Protein AF-A0A815ZEK0-F1 (afdb_monomer_lite)

Structure (mmCIF, N/CA/C/O backbone):
data_AF-A0A815ZEK0-F1
#
_entry.id   AF-A0A815ZEK0-F1
#
loop_
_atom_site.group_PDB
_atom_site.id
_atom_site.type_symbol
_atom_site.label_atom_id
_atom_site.label_alt_id
_atom_site.label_comp_id
_atom_site.label_asym_id
_atom_site.label_entity_id
_atom_site.label_seq_id
_atom_site.pdbx_PDB_ins_code
_atom_site.Cartn_x
_atom_site.Cartn_y
_atom_site.Cartn_z
_atom_site.occupancy
_atom_site.B_iso_or_equiv
_atom_site.auth_seq_id
_atom_site.auth_comp_id
_atom_site.auth_asym_id
_atom_site.auth_atom_id
_atom_site.pdbx_PDB_model_num
ATOM 1 N N . MET A 1 1 ? 38.653 12.829 -27.326 1.00 57.66 1 MET A N 1
ATOM 2 C CA . MET A 1 1 ? 37.195 13.071 -27.185 1.00 57.66 1 MET A CA 1
ATOM 3 C C . MET A 1 1 ? 36.984 14.050 -26.036 1.00 57.66 1 MET A C 1
ATOM 5 O O . MET A 1 1 ? 37.631 13.866 -25.015 1.00 57.66 1 MET A O 1
ATOM 9 N N . SER A 1 2 ? 36.154 15.089 -26.171 1.00 63.31 2 SER A N 1
ATOM 10 C CA . SER A 1 2 ? 35.821 15.955 -25.028 1.00 63.31 2 SER A CA 1
ATOM 11 C C . SER A 1 2 ? 34.809 15.261 -24.109 1.00 63.31 2 SER A C 1
ATOM 13 O O . SER A 1 2 ? 33.926 14.543 -24.580 1.00 63.31 2 SER A O 1
ATOM 15 N N . ILE A 1 3 ? 34.918 15.494 -22.796 1.00 62.94 3 ILE A N 1
ATOM 16 C CA . ILE A 1 3 ? 34.027 14.931 -21.761 1.00 62.94 3 ILE A CA 1
ATOM 17 C C . ILE A 1 3 ? 32.544 15.236 -22.051 1.00 62.94 3 ILE A C 1
ATOM 19 O O . ILE A 1 3 ? 31.673 14.420 -21.761 1.00 62.94 3 ILE A O 1
ATOM 23 N N . SER A 1 4 ? 32.266 16.365 -22.711 1.00 60.84 4 SER A N 1
ATOM 24 C CA . SER A 1 4 ? 30.927 16.808 -23.118 1.00 60.84 4 SER A CA 1
ATOM 25 C C . SER A 1 4 ? 30.181 15.861 -24.073 1.00 60.84 4 SER A C 1
ATOM 27 O O . SER A 1 4 ? 28.971 16.013 -24.243 1.00 60.84 4 SER A O 1
ATOM 29 N N . ASN A 1 5 ? 30.859 14.872 -24.666 1.00 68.06 5 ASN A N 1
ATOM 30 C CA . ASN A 1 5 ? 30.262 13.945 -25.633 1.00 68.06 5 ASN A CA 1
ATOM 31 C C . ASN A 1 5 ? 29.827 12.596 -25.037 1.00 68.06 5 ASN A C 1
ATOM 33 O O . ASN A 1 5 ? 29.270 11.765 -25.756 1.00 68.06 5 ASN A O 1
ATOM 37 N N . LEU A 1 6 ? 30.031 12.360 -23.738 1.00 77.44 6 LEU A N 1
ATOM 38 C CA . LEU A 1 6 ? 29.570 11.136 -23.076 1.00 77.44 6 LEU A CA 1
ATOM 39 C C . LEU A 1 6 ? 28.073 11.225 -22.762 1.00 77.44 6 LEU A C 1
ATOM 41 O O . LEU A 1 6 ? 27.670 11.583 -21.661 1.00 77.44 6 LEU A O 1
ATOM 45 N N . GLN A 1 7 ? 27.245 10.911 -23.759 1.00 83.00 7 GLN A N 1
ATOM 46 C CA . GLN A 1 7 ? 25.788 10.832 -23.596 1.00 83.00 7 GLN A CA 1
ATOM 47 C C . GLN A 1 7 ? 25.313 9.453 -23.125 1.00 83.00 7 GLN A C 1
ATOM 49 O O . GLN A 1 7 ? 24.198 9.340 -22.624 1.00 83.00 7 GLN A O 1
ATOM 54 N N . LYS A 1 8 ? 26.139 8.410 -23.282 1.00 89.69 8 LYS A N 1
ATOM 55 C CA . LYS A 1 8 ? 25.785 7.019 -22.971 1.00 89.69 8 LYS A CA 1
ATOM 56 C C . LYS A 1 8 ? 26.862 6.330 -22.139 1.00 89.69 8 LYS A C 1
ATOM 58 O O . LYS A 1 8 ? 28.053 6.573 -22.331 1.00 89.69 8 LYS A O 1
ATOM 63 N N . CYS A 1 9 ? 26.438 5.454 -21.232 1.00 91.12 9 CYS A N 1
ATOM 64 C CA . CYS A 1 9 ? 27.322 4.566 -20.485 1.00 91.12 9 CYS A CA 1
ATOM 65 C C . CYS A 1 9 ? 28.016 3.585 -21.433 1.00 91.12 9 CYS A C 1
ATOM 67 O O . CYS A 1 9 ? 27.356 2.927 -22.229 1.00 91.12 9 CYS A O 1
ATOM 69 N N . THR A 1 10 ? 29.336 3.436 -21.336 1.00 88.75 10 THR A N 1
ATOM 70 C CA . THR A 1 10 ? 30.077 2.486 -22.185 1.00 88.75 10 THR A CA 1
ATOM 71 C C . THR A 1 10 ? 29.805 1.019 -21.847 1.00 88.75 10 THR A C 1
ATOM 73 O O . THR A 1 10 ? 30.140 0.151 -22.644 1.00 88.75 10 THR A O 1
ATOM 76 N N . ILE A 1 11 ? 29.209 0.740 -20.682 1.00 89.94 11 ILE A N 1
ATOM 77 C CA . ILE A 1 11 ? 28.958 -0.620 -20.185 1.00 89.94 11 ILE A CA 1
ATOM 78 C C . ILE A 1 11 ? 27.529 -1.064 -20.509 1.00 89.94 11 ILE A C 1
ATOM 80 O O . ILE A 1 11 ? 27.332 -2.124 -21.091 1.00 89.94 11 ILE A O 1
ATOM 84 N N . CYS A 1 12 ? 26.527 -0.256 -20.149 1.00 91.31 12 CYS A N 1
ATOM 85 C CA . CYS A 1 12 ? 25.110 -0.597 -20.335 1.00 91.31 12 CYS A CA 1
ATOM 86 C C . CYS A 1 12 ? 24.398 0.208 -21.430 1.00 91.31 12 CYS A C 1
ATOM 88 O O . CYS A 1 12 ? 23.212 -0.004 -21.657 1.00 91.31 12 CYS A O 1
ATOM 90 N N . LEU A 1 13 ? 25.088 1.140 -22.101 1.00 89.31 13 LEU A N 1
ATOM 91 C CA . LEU A 1 13 ? 24.548 2.008 -23.161 1.00 89.31 13 LEU A CA 1
ATOM 92 C C . LEU A 1 13 ? 23.384 2.923 -22.736 1.00 89.31 13 LEU A C 1
ATOM 94 O O . LEU A 1 13 ? 22.862 3.663 -23.572 1.00 89.31 13 LEU A O 1
ATOM 98 N N . SER A 1 14 ? 23.014 2.934 -21.451 1.00 86.56 14 SER A N 1
ATOM 99 C CA . SER A 1 14 ? 22.008 3.837 -20.891 1.00 86.56 14 SER A CA 1
ATOM 100 C C . SER A 1 14 ? 22.420 5.295 -21.064 1.00 86.56 14 SER A C 1
ATOM 102 O O . SER A 1 14 ? 23.600 5.631 -20.928 1.00 86.56 14 SER A O 1
ATOM 104 N N . ASN A 1 15 ? 21.445 6.165 -21.330 1.00 89.69 15 ASN A N 1
ATOM 105 C CA . ASN A 1 15 ? 21.678 7.604 -21.368 1.00 89.69 15 ASN A CA 1
ATOM 106 C C . ASN A 1 15 ? 22.075 8.096 -19.972 1.00 89.69 15 ASN A C 1
ATOM 108 O O . ASN A 1 15 ? 21.452 7.725 -18.977 1.00 89.69 15 ASN A O 1
ATOM 112 N N . VAL A 1 16 ? 23.111 8.928 -19.900 1.00 89.38 16 VAL A N 1
ATOM 113 C CA . VAL A 1 16 ? 23.593 9.491 -18.637 1.00 89.38 16 VAL A CA 1
ATOM 114 C C . VAL A 1 16 ? 23.672 11.006 -18.749 1.00 89.38 16 VAL A C 1
ATOM 116 O O . VAL A 1 16 ? 23.938 11.546 -19.823 1.00 89.38 16 VAL A O 1
ATOM 119 N N . ASP A 1 17 ? 23.437 11.693 -17.630 1.00 84.19 17 ASP A N 1
ATOM 120 C CA . ASP A 1 17 ? 23.638 13.136 -17.511 1.00 84.19 17 ASP A CA 1
ATOM 121 C C . ASP A 1 17 ? 24.998 13.528 -18.109 1.00 84.19 17 ASP A C 1
ATOM 123 O O . ASP A 1 17 ? 26.025 12.949 -17.752 1.00 84.19 17 ASP A O 1
ATOM 127 N N . ARG A 1 18 ? 25.015 14.558 -18.968 1.00 83.12 18 ARG A N 1
ATOM 128 C CA . ARG A 1 18 ? 26.202 15.030 -19.720 1.00 83.12 18 ARG A CA 1
ATOM 129 C C . ARG A 1 18 ? 27.303 15.656 -18.847 1.00 83.12 18 ARG A C 1
ATOM 131 O O . ARG A 1 18 ? 28.158 16.386 -19.341 1.00 83.12 18 ARG A O 1
ATOM 138 N N . THR A 1 19 ? 27.261 15.428 -17.539 1.00 85.81 19 THR A N 1
ATOM 139 C CA . THR A 1 19 ? 28.246 15.917 -16.576 1.00 85.81 19 THR A CA 1
ATOM 140 C C . THR A 1 19 ? 29.103 14.754 -16.095 1.00 85.81 19 THR A C 1
ATOM 142 O O . THR A 1 19 ? 28.597 13.653 -15.864 1.00 85.81 19 THR A O 1
ATOM 145 N N . THR A 1 20 ? 30.392 14.998 -15.848 1.00 85.81 20 THR A N 1
ATOM 146 C CA . THR A 1 20 ? 31.290 13.994 -15.252 1.00 85.81 20 THR A CA 1
ATOM 147 C C . THR A 1 20 ? 30.711 13.435 -13.952 1.00 85.81 20 THR A C 1
ATOM 149 O O . THR A 1 20 ? 30.765 12.233 -13.691 1.00 85.81 20 THR A O 1
ATOM 152 N N . HIS A 1 21 ? 30.096 14.301 -13.140 1.00 88.25 21 HIS A N 1
ATOM 153 C CA . HIS A 1 21 ? 29.466 13.904 -11.887 1.00 88.25 21 HIS A CA 1
ATOM 154 C C . HIS A 1 21 ? 28.292 12.941 -12.103 1.00 88.25 21 HIS A C 1
ATOM 156 O O . HIS A 1 21 ? 28.204 11.922 -11.417 1.00 88.25 21 HIS A O 1
ATOM 162 N N . GLY A 1 22 ? 27.422 13.235 -13.071 1.00 89.25 22 GLY A N 1
ATOM 163 C CA . GLY A 1 22 ? 26.301 12.380 -13.446 1.00 89.25 22 GLY A CA 1
ATOM 164 C C . GLY A 1 22 ? 26.750 11.010 -13.953 1.00 89.25 22 GLY A C 1
ATOM 165 O O . GLY A 1 22 ? 26.254 9.988 -13.474 1.00 89.25 22 GLY A O 1
ATOM 166 N N . TYR A 1 23 ? 27.774 10.987 -14.811 1.00 91.31 23 TYR A N 1
ATOM 167 C CA . TYR A 1 23 ? 28.407 9.758 -15.294 1.00 91.31 23 TYR A CA 1
ATOM 168 C C . TYR A 1 23 ? 28.956 8.892 -14.152 1.00 91.31 23 TYR A C 1
ATOM 170 O O . TYR A 1 23 ? 28.645 7.705 -14.033 1.00 91.31 23 TYR A O 1
ATOM 178 N N . LEU A 1 24 ? 29.720 9.500 -13.241 1.00 92.25 24 LEU A N 1
ATOM 179 C CA . LEU A 1 24 ? 30.290 8.802 -12.088 1.00 92.25 24 LEU A CA 1
ATOM 180 C C . LEU A 1 24 ? 29.224 8.332 -11.088 1.00 92.25 24 LEU A C 1
ATOM 182 O O . LEU A 1 24 ? 29.404 7.284 -10.461 1.00 92.25 24 LEU A O 1
ATOM 186 N N . ARG A 1 25 ? 28.130 9.084 -10.917 1.00 93.81 25 ARG A N 1
ATOM 187 C CA . ARG A 1 25 ? 26.995 8.692 -10.069 1.00 93.81 25 ARG A CA 1
ATOM 188 C C . ARG A 1 25 ? 26.314 7.443 -10.626 1.00 93.81 25 ARG A C 1
ATOM 190 O O . ARG A 1 25 ? 26.142 6.485 -9.875 1.00 93.81 25 ARG A O 1
ATOM 197 N N . HIS A 1 26 ? 26.012 7.436 -11.924 1.00 94.56 26 HIS A N 1
ATOM 198 C CA . HIS A 1 26 ? 25.430 6.286 -12.615 1.00 94.56 26 HIS A CA 1
ATOM 199 C C . HIS A 1 26 ? 26.300 5.034 -12.448 1.00 94.56 26 HIS A C 1
ATOM 201 O O . HIS A 1 26 ? 25.811 4.008 -11.982 1.00 94.56 26 HIS A O 1
ATOM 207 N N . LEU A 1 27 ? 27.610 5.132 -12.712 1.00 94.25 27 LEU A N 1
ATOM 208 C CA . LEU A 1 27 ? 28.517 3.989 -12.580 1.00 94.25 27 LEU A CA 1
ATOM 209 C C . LEU A 1 27 ? 28.520 3.381 -11.169 1.00 94.25 27 LEU A C 1
ATOM 211 O O . LEU A 1 27 ? 28.582 2.165 -11.024 1.00 94.25 27 LEU A O 1
ATOM 215 N N . ARG A 1 28 ? 28.426 4.204 -10.118 1.00 95.12 28 ARG A N 1
ATOM 216 C CA . ARG A 1 28 ? 28.355 3.705 -8.733 1.00 95.12 28 ARG A CA 1
ATOM 217 C C . ARG A 1 28 ? 27.027 3.037 -8.408 1.00 95.12 28 ARG A C 1
ATOM 219 O O . ARG A 1 28 ? 27.023 2.067 -7.663 1.00 95.12 28 ARG A O 1
ATOM 226 N N . GLN A 1 29 ? 25.923 3.584 -8.907 1.00 93.69 29 GLN A N 1
ATOM 227 C CA . GLN A 1 29 ? 24.584 3.085 -8.597 1.00 93.69 29 GLN A CA 1
ATOM 228 C C . GLN A 1 29 ? 24.260 1.805 -9.366 1.00 93.69 29 GLN A C 1
ATOM 230 O O . GLN A 1 29 ? 23.722 0.872 -8.783 1.00 93.69 29 GLN A O 1
ATOM 235 N N . VAL A 1 30 ? 24.620 1.758 -10.650 1.00 92.69 30 VAL A N 1
ATOM 236 C CA . VAL A 1 30 ? 24.259 0.659 -11.554 1.00 92.69 30 VAL A CA 1
ATOM 237 C C . VAL A 1 30 ? 25.325 -0.436 -11.563 1.00 92.69 30 VAL A C 1
ATOM 239 O O . VAL A 1 30 ? 24.994 -1.613 -11.497 1.00 92.69 30 VAL A O 1
ATOM 242 N N . HIS A 1 31 ? 26.610 -0.064 -11.569 1.00 93.31 31 HIS A N 1
ATOM 243 C CA . HIS A 1 31 ? 27.726 -1.011 -11.706 1.00 93.31 31 HIS A CA 1
ATOM 244 C C . HIS A 1 31 ? 28.556 -1.180 -10.423 1.00 93.31 31 HIS A C 1
ATOM 246 O O . HIS A 1 31 ? 29.591 -1.843 -10.435 1.00 93.31 31 HIS A O 1
ATOM 252 N N . GLY A 1 32 ? 28.119 -0.599 -9.298 1.00 91.12 32 GLY A N 1
ATOM 253 C CA . GLY A 1 32 ? 28.848 -0.628 -8.023 1.00 91.12 32 GLY A CA 1
ATOM 254 C C . GLY A 1 32 ? 29.117 -2.028 -7.471 1.00 91.12 32 GLY A C 1
ATOM 255 O O . GLY A 1 32 ? 30.148 -2.241 -6.835 1.00 91.12 32 GLY A O 1
ATOM 256 N N . ASN A 1 33 ? 28.211 -2.967 -7.749 1.00 89.06 33 ASN A N 1
ATOM 257 C CA . ASN A 1 33 ? 28.257 -4.347 -7.262 1.00 89.06 33 ASN A CA 1
ATOM 258 C C . ASN A 1 33 ? 28.519 -5.369 -8.381 1.00 89.06 33 ASN A C 1
ATOM 260 O O . ASN A 1 33 ? 28.354 -6.566 -8.160 1.00 89.06 33 ASN A O 1
ATOM 264 N N . ASP A 1 34 ? 28.891 -4.922 -9.582 1.00 89.50 34 ASP A N 1
ATOM 265 C CA . ASP A 1 34 ? 29.128 -5.828 -10.702 1.00 89.50 34 ASP A CA 1
ATOM 266 C C . ASP A 1 34 ? 30.485 -6.533 -10.545 1.00 89.50 34 ASP A C 1
ATOM 268 O O . ASP A 1 34 ? 31.551 -5.924 -10.670 1.00 89.50 34 ASP A O 1
ATOM 272 N N . HIS A 1 35 ? 30.449 -7.833 -10.245 1.00 84.44 35 HIS A N 1
ATOM 273 C CA . HIS A 1 35 ? 31.645 -8.663 -10.085 1.00 84.44 35 HIS A CA 1
ATOM 274 C C . HIS A 1 35 ? 32.399 -8.898 -11.402 1.00 84.44 35 HIS A C 1
ATOM 276 O O . HIS A 1 35 ? 33.556 -9.316 -11.365 1.00 84.44 35 HIS A O 1
ATOM 282 N N . LEU A 1 36 ? 31.769 -8.625 -12.548 1.00 89.75 36 LEU A N 1
ATOM 283 C CA . LEU A 1 36 ? 32.340 -8.796 -13.884 1.00 89.75 36 LEU A CA 1
ATOM 284 C C . LEU A 1 36 ? 32.645 -7.453 -14.559 1.00 89.75 36 LEU A C 1
ATOM 286 O O . LEU A 1 36 ? 32.758 -7.388 -15.783 1.00 89.75 36 LEU A O 1
ATOM 290 N N . PHE A 1 37 ? 32.808 -6.384 -13.771 1.00 93.44 37 PHE A N 1
ATOM 291 C CA . PHE A 1 37 ? 33.124 -5.056 -14.287 1.00 93.44 37 PHE A CA 1
ATOM 292 C C . PHE A 1 37 ? 34.348 -5.093 -15.211 1.00 93.44 37 PHE A C 1
ATOM 294 O O . PHE A 1 37 ? 35.452 -5.430 -14.785 1.00 93.44 37 PHE A O 1
ATOM 301 N N . ASN A 1 38 ? 34.156 -4.715 -16.473 1.00 94.50 38 ASN A N 1
ATOM 302 C CA . ASN A 1 38 ? 35.197 -4.700 -17.491 1.00 94.50 38 ASN A CA 1
ATOM 303 C C . ASN A 1 38 ? 34.907 -3.569 -18.489 1.00 94.50 38 ASN A C 1
ATOM 305 O O . ASN A 1 38 ? 33.942 -3.638 -19.245 1.00 94.50 38 ASN A O 1
ATOM 309 N N . THR A 1 39 ? 35.713 -2.505 -18.469 1.00 93.88 39 THR A N 1
ATOM 310 C CA . THR A 1 39 ? 35.557 -1.378 -19.406 1.00 93.88 39 THR A CA 1
ATOM 311 C C . THR A 1 39 ? 36.895 -0.723 -19.725 1.00 93.88 39 THR A C 1
ATOM 313 O O . THR A 1 39 ? 37.784 -0.643 -18.874 1.00 93.88 39 THR A O 1
ATOM 316 N N . SER A 1 40 ? 37.026 -0.189 -20.936 1.00 94.19 40 SER A N 1
ATOM 317 C CA . SER A 1 40 ? 38.084 0.758 -21.297 1.00 94.19 40 SER A CA 1
ATOM 318 C C . SER A 1 40 ? 37.638 2.198 -21.021 1.00 94.19 40 SER A C 1
ATOM 320 O O . SER A 1 40 ? 36.447 2.479 -20.842 1.00 94.19 40 SER A O 1
ATOM 322 N N . CYS A 1 41 ? 38.599 3.118 -20.924 1.00 92.12 41 CYS A N 1
ATOM 323 C CA . CYS A 1 41 ? 38.308 4.542 -20.787 1.00 92.12 41 CYS A CA 1
ATOM 324 C C . CYS A 1 41 ? 38.096 5.171 -22.173 1.00 92.12 41 CYS A C 1
ATOM 326 O O . CYS A 1 41 ? 39.034 5.172 -22.962 1.00 92.12 41 CYS A O 1
ATOM 328 N N . PRO A 1 42 ? 36.929 5.771 -22.468 1.00 86.50 42 PRO A N 1
ATOM 329 C CA . PRO A 1 42 ? 36.648 6.356 -23.785 1.00 86.50 42 PRO A CA 1
ATOM 330 C C . PRO A 1 42 ? 37.413 7.664 -24.056 1.00 86.50 42 PRO A C 1
ATOM 332 O O . PRO A 1 42 ? 37.387 8.186 -25.167 1.00 86.50 42 PRO A O 1
ATOM 335 N N . LEU A 1 43 ? 38.057 8.230 -23.031 1.00 88.50 43 LEU A N 1
ATOM 336 C CA . LEU A 1 43 ? 38.811 9.483 -23.118 1.00 88.50 43 LEU A CA 1
ATOM 337 C C . LEU A 1 43 ? 40.319 9.257 -23.288 1.00 88.50 43 LEU A C 1
ATOM 339 O O . LEU A 1 43 ? 41.054 10.216 -23.508 1.00 88.50 43 LEU A O 1
ATOM 343 N N . CYS A 1 44 ? 40.781 8.009 -23.180 1.00 88.31 44 CYS A N 1
ATOM 344 C CA . CYS A 1 44 ? 42.170 7.641 -23.405 1.00 88.31 44 CYS A CA 1
ATOM 345 C C . CYS A 1 44 ? 42.298 6.765 -24.643 1.00 88.31 44 CYS A C 1
ATOM 347 O O . CYS A 1 44 ? 41.559 5.801 -24.786 1.00 88.31 44 CYS A O 1
ATOM 349 N N . ASP A 1 45 ? 43.345 6.997 -25.429 1.00 79.00 45 ASP A N 1
ATOM 350 C CA . ASP A 1 45 ? 43.780 6.062 -26.477 1.00 79.00 45 ASP A CA 1
ATOM 351 C C . ASP A 1 45 ? 44.529 4.844 -25.902 1.00 79.00 45 ASP A C 1
ATOM 353 O O . ASP A 1 45 ? 45.148 4.064 -26.625 1.00 79.00 45 ASP A O 1
ATOM 357 N N . SER A 1 46 ? 44.513 4.661 -24.578 1.00 77.38 46 SER A N 1
ATOM 358 C CA . SER A 1 46 ? 45.065 3.462 -23.970 1.00 77.38 46 SER 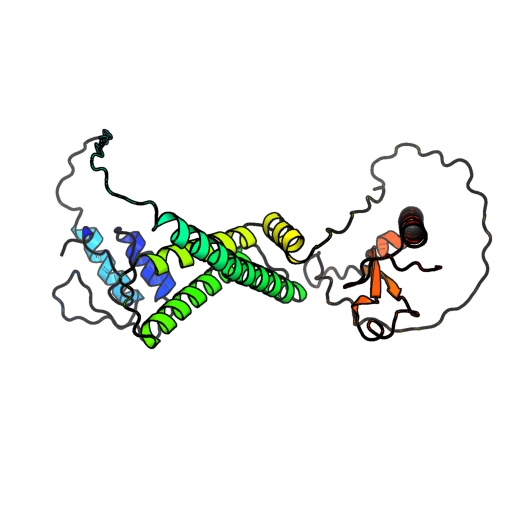A CA 1
ATOM 359 C C . SER A 1 46 ? 44.073 2.314 -24.141 1.00 77.38 46 SER A C 1
ATOM 361 O O . SER A 1 46 ? 42.954 2.354 -23.636 1.00 77.38 46 SER A O 1
ATOM 363 N N . ASN A 1 47 ? 44.529 1.213 -24.742 1.00 84.06 47 ASN A N 1
ATOM 364 C CA . ASN A 1 47 ? 43.832 -0.083 -24.732 1.00 84.06 47 ASN A CA 1
ATOM 365 C C . ASN A 1 47 ? 43.794 -0.717 -23.323 1.00 84.06 47 ASN A C 1
ATOM 367 O O . ASN A 1 47 ? 43.752 -1.937 -23.171 1.00 84.06 47 ASN A O 1
ATOM 371 N N . PHE A 1 48 ? 43.881 0.100 -22.271 1.00 92.88 48 PHE A N 1
ATOM 372 C CA . PHE A 1 48 ? 43.901 -0.360 -20.901 1.00 92.88 48 PHE A CA 1
ATOM 373 C C . PHE A 1 48 ? 42.479 -0.675 -20.452 1.00 92.88 48 PHE A C 1
ATOM 375 O O . PHE A 1 48 ? 41.589 0.178 -20.463 1.00 92.88 48 PHE A O 1
ATOM 382 N N . ILE A 1 49 ? 42.292 -1.920 -20.035 1.00 93.56 49 ILE A N 1
ATOM 383 C CA . ILE A 1 49 ? 41.021 -2.442 -19.567 1.00 93.56 49 ILE A CA 1
ATOM 384 C C . ILE A 1 49 ? 40.999 -2.398 -18.039 1.00 93.56 49 ILE A C 1
ATOM 386 O O . ILE A 1 49 ? 41.877 -2.943 -17.369 1.00 93.56 49 ILE A O 1
ATOM 390 N N . TYR A 1 50 ? 39.972 -1.767 -17.476 1.00 95.44 50 TYR A N 1
ATOM 391 C CA . TYR A 1 50 ? 39.741 -1.720 -16.040 1.00 95.44 50 TYR A CA 1
ATOM 392 C C . TYR A 1 50 ? 38.796 -2.843 -15.629 1.00 95.44 50 TYR A C 1
ATOM 394 O O . TYR A 1 50 ? 37.626 -2.836 -15.997 1.00 95.44 50 TYR A O 1
ATOM 402 N N . THR A 1 51 ? 39.295 -3.759 -14.800 1.00 95.75 51 THR A N 1
ATOM 403 C CA . THR A 1 51 ? 38.511 -4.858 -14.208 1.00 95.75 51 THR A CA 1
ATOM 404 C C . THR A 1 51 ? 37.885 -4.501 -12.854 1.00 95.75 51 THR A C 1
ATOM 406 O O . THR A 1 51 ? 37.275 -5.328 -12.185 1.00 95.75 51 THR A O 1
ATOM 409 N N . ASN A 1 52 ? 38.080 -3.262 -12.391 1.00 94.62 52 ASN A N 1
ATOM 410 C CA . ASN A 1 52 ? 37.586 -2.787 -11.104 1.00 94.62 52 ASN A CA 1
ATOM 411 C C . ASN A 1 52 ? 37.076 -1.346 -11.221 1.00 94.62 52 ASN A C 1
ATOM 413 O O . ASN A 1 52 ? 37.824 -0.442 -11.616 1.00 94.62 52 ASN A O 1
ATOM 417 N N . LEU A 1 53 ? 35.827 -1.123 -10.804 1.00 94.44 53 LEU A N 1
ATOM 418 C CA . LEU A 1 53 ? 35.168 0.180 -10.869 1.00 94.44 53 LEU A CA 1
ATOM 419 C C . LEU A 1 53 ? 35.926 1.272 -10.098 1.00 94.44 53 LEU A C 1
ATOM 421 O O . LEU A 1 53 ? 36.035 2.404 -10.567 1.00 94.44 53 LEU A O 1
ATOM 425 N N . LYS A 1 54 ? 36.488 0.959 -8.927 1.00 95.06 54 LYS A N 1
ATOM 426 C CA . LYS A 1 54 ? 37.238 1.927 -8.110 1.00 95.06 54 LYS A CA 1
ATOM 427 C C . LYS A 1 54 ? 38.484 2.423 -8.846 1.00 95.06 54 LYS A C 1
ATOM 429 O O . LYS A 1 54 ? 38.769 3.622 -8.827 1.00 95.06 54 LYS A O 1
ATOM 434 N N . SER A 1 55 ? 39.193 1.520 -9.523 1.00 94.88 55 SER A N 1
ATOM 435 C CA . SER A 1 55 ? 40.359 1.856 -10.348 1.00 94.88 55 SER A CA 1
ATOM 436 C C . SER A 1 55 ? 39.965 2.699 -11.560 1.00 94.88 55 SER A C 1
ATOM 438 O O . SER A 1 55 ? 40.621 3.705 -11.835 1.00 94.88 55 SER A O 1
ATOM 440 N N . PHE A 1 56 ? 38.859 2.347 -12.226 1.00 95.31 56 PHE A N 1
ATOM 441 C CA . PHE A 1 56 ? 38.311 3.127 -13.335 1.00 95.31 56 PHE A CA 1
ATOM 442 C C . PHE A 1 56 ? 37.940 4.553 -12.904 1.00 95.31 56 PHE A C 1
ATOM 444 O O . PHE A 1 56 ? 38.405 5.511 -13.509 1.00 95.31 56 PHE A O 1
ATOM 451 N N . ILE A 1 57 ? 37.177 4.721 -11.817 1.00 94.31 57 ILE A N 1
ATOM 452 C CA . ILE A 1 57 ? 36.759 6.040 -11.304 1.00 94.31 57 ILE A CA 1
ATOM 453 C C . ILE A 1 57 ? 37.971 6.913 -10.955 1.00 94.31 57 ILE A C 1
ATOM 455 O O . ILE A 1 57 ? 37.983 8.108 -11.257 1.00 94.31 57 ILE A O 1
ATOM 459 N N . ASN A 1 58 ? 38.991 6.337 -10.313 1.00 94.25 58 ASN A N 1
ATOM 460 C CA . ASN A 1 58 ? 40.208 7.070 -9.965 1.00 94.25 58 ASN A CA 1
ATOM 461 C C . ASN A 1 58 ? 40.984 7.526 -11.202 1.00 94.25 58 ASN A C 1
ATOM 463 O O . ASN A 1 58 ? 41.526 8.629 -11.198 1.00 94.25 58 ASN A O 1
ATOM 467 N N . HIS A 1 59 ? 41.036 6.701 -12.248 1.00 93.94 59 HIS A N 1
ATOM 468 C CA . HIS A 1 59 ? 41.599 7.105 -13.529 1.00 93.94 59 HIS A CA 1
ATOM 469 C C . HIS A 1 59 ? 40.752 8.200 -14.190 1.00 93.94 59 HIS A C 1
ATOM 471 O O . HIS A 1 59 ? 41.286 9.240 -14.559 1.00 93.94 59 HIS A O 1
ATOM 477 N N . PHE A 1 60 ? 39.436 7.997 -14.279 1.00 91.06 60 PHE A N 1
ATOM 478 C CA . PHE A 1 60 ? 38.515 8.884 -14.984 1.00 91.06 60 PHE A CA 1
ATOM 479 C C . PHE A 1 60 ? 38.533 10.313 -14.421 1.00 91.06 60 PHE A C 1
ATOM 481 O O . PHE A 1 60 ? 38.553 11.280 -15.174 1.00 91.06 60 PHE A O 1
ATOM 488 N N . ARG A 1 61 ? 38.643 10.459 -13.094 1.00 90.88 61 ARG A N 1
ATOM 489 C CA . ARG A 1 61 ? 38.787 11.764 -12.423 1.00 90.88 61 ARG A CA 1
ATOM 490 C C . ARG A 1 61 ? 40.013 12.561 -12.865 1.00 90.88 61 ARG A C 1
ATOM 492 O O . ARG A 1 61 ? 39.985 13.779 -12.767 1.00 90.88 61 ARG A O 1
ATOM 499 N N . LYS A 1 62 ? 41.080 11.914 -13.346 1.00 90.69 62 LYS A N 1
ATOM 500 C CA . LYS A 1 62 ? 42.282 12.622 -13.819 1.00 90.69 62 LYS A CA 1
ATOM 501 C C . LYS A 1 62 ? 42.027 13.418 -15.102 1.00 90.69 62 LYS A C 1
ATOM 503 O O . LYS A 1 62 ? 42.763 14.361 -15.361 1.00 90.69 62 LYS A O 1
ATOM 508 N N . HIS A 1 63 ? 40.986 13.073 -15.863 1.00 84.94 63 HIS A N 1
ATOM 509 C CA . HIS A 1 63 ? 40.583 13.832 -17.049 1.00 84.94 63 HIS A CA 1
ATOM 510 C C . HIS A 1 63 ? 39.922 15.163 -16.692 1.00 84.94 63 HIS A C 1
ATOM 512 O O . HIS A 1 63 ? 40.231 16.163 -17.325 1.00 84.94 63 HIS A O 1
ATOM 518 N N . ASP A 1 64 ? 39.107 15.197 -15.632 1.00 73.12 64 ASP A N 1
ATOM 519 C CA . ASP A 1 64 ? 38.431 16.418 -15.153 1.00 73.12 64 ASP A CA 1
ATOM 520 C C . ASP A 1 64 ? 39.432 17.501 -14.700 1.00 73.12 64 ASP A C 1
ATOM 522 O O . ASP A 1 64 ? 39.221 18.689 -14.936 1.00 73.12 64 ASP A O 1
ATOM 526 N N . PHE A 1 65 ? 40.546 17.099 -14.076 1.00 59.19 65 PHE A N 1
ATOM 527 C CA . PHE A 1 65 ? 41.554 18.028 -13.541 1.00 59.19 65 PHE A CA 1
ATOM 528 C C . PHE A 1 65 ? 42.477 18.641 -14.602 1.00 59.19 65 PHE A C 1
ATOM 530 O O . PHE A 1 65 ? 43.039 19.709 -14.369 1.00 59.19 65 PHE A O 1
ATOM 537 N N . ASN A 1 66 ? 42.638 17.998 -15.760 1.00 59.41 66 ASN A N 1
ATOM 538 C CA . ASN A 1 66 ? 43.499 18.510 -16.830 1.00 59.41 66 ASN A CA 1
ATOM 539 C C . ASN A 1 66 ? 42.766 19.456 -17.793 1.00 59.41 66 ASN A C 1
ATOM 541 O O . ASN A 1 66 ? 43.420 20.164 -18.551 1.00 59.41 66 ASN A O 1
ATOM 545 N N . SER A 1 67 ? 41.432 19.497 -17.760 1.00 57.56 67 SER A N 1
ATOM 546 C CA . SER A 1 67 ? 40.625 20.392 -18.601 1.00 57.56 67 SER A CA 1
ATOM 547 C C . SER A 1 67 ? 40.467 21.819 -18.056 1.00 57.56 67 SER A C 1
ATOM 549 O O . SER A 1 67 ? 39.928 22.664 -18.761 1.00 57.56 67 SER A O 1
ATOM 551 N N . SER A 1 68 ? 40.920 22.113 -16.832 1.00 53.06 68 SER A N 1
ATOM 552 C CA . SER A 1 68 ? 40.676 23.401 -16.160 1.00 53.06 68 SER A CA 1
ATOM 553 C C . SER A 1 68 ? 41.909 24.308 -16.011 1.00 53.06 68 SER A C 1
ATOM 555 O O . SER A 1 68 ? 41.888 25.212 -15.181 1.00 53.06 68 SER A O 1
ATOM 557 N N . SER A 1 69 ? 42.995 24.083 -16.759 1.00 47.22 69 SER A N 1
ATOM 558 C CA . SER A 1 69 ? 44.242 24.864 -16.633 1.00 47.22 69 SER A CA 1
ATOM 559 C C . SER A 1 69 ? 44.529 25.851 -17.773 1.00 47.22 69 SER A C 1
ATOM 561 O O . SER A 1 69 ? 45.623 26.411 -17.812 1.00 47.22 69 SER A O 1
ATOM 563 N N . GLN A 1 70 ? 43.566 26.148 -18.650 1.00 47.22 70 GLN A N 1
ATOM 564 C CA . GLN A 1 70 ? 43.666 27.294 -19.560 1.00 47.22 70 GLN A CA 1
ATOM 565 C C . GLN A 1 70 ? 42.392 28.147 -19.512 1.00 47.22 70 GLN A C 1
ATOM 567 O O . GLN A 1 70 ? 41.284 27.644 -19.665 1.00 47.22 70 GLN A O 1
ATOM 572 N N . ASP A 1 71 ? 42.617 29.440 -19.283 1.00 39.25 71 ASP A N 1
ATOM 573 C CA . ASP A 1 71 ? 41.710 30.582 -19.417 1.00 39.25 71 ASP A CA 1
ATOM 574 C C . ASP A 1 71 ? 40.665 30.827 -18.318 1.00 39.25 71 ASP A C 1
ATOM 576 O O . ASP A 1 71 ? 39.462 30.613 -18.453 1.00 39.25 71 ASP A O 1
ATOM 580 N N . HIS A 1 72 ? 41.134 31.472 -17.245 1.00 44.69 72 HIS A N 1
ATOM 581 C CA . HIS A 1 72 ? 40.301 32.402 -16.490 1.00 44.69 72 HIS A CA 1
ATOM 582 C C . HIS A 1 72 ? 39.999 33.641 -17.348 1.00 44.69 72 HIS A C 1
ATOM 584 O O . HIS A 1 72 ? 40.811 34.560 -17.436 1.00 44.69 72 HIS A O 1
ATOM 590 N N . SER A 1 73 ? 38.797 33.706 -17.916 1.00 35.62 73 SER A N 1
ATOM 591 C CA . SER A 1 73 ? 38.148 34.979 -18.230 1.00 35.62 73 SER A CA 1
ATOM 592 C C . SER A 1 73 ? 36.705 34.950 -17.723 1.00 35.62 73 SER A C 1
ATOM 594 O O . SER A 1 73 ? 35.869 34.141 -18.110 1.00 35.62 73 SER A O 1
ATOM 596 N N . SER A 1 74 ? 36.461 35.807 -16.740 1.00 47.06 74 SER A N 1
ATOM 597 C CA . SER A 1 74 ? 35.176 36.088 -16.111 1.00 47.06 74 SER A CA 1
ATOM 598 C C . SER A 1 74 ? 34.186 36.679 -17.111 1.00 47.06 74 SER A C 1
ATOM 600 O O . SER A 1 74 ? 34.528 37.689 -17.720 1.00 47.06 74 SER A O 1
ATOM 602 N N . LEU A 1 75 ? 32.958 36.150 -17.199 1.00 31.72 75 LEU A N 1
ATOM 603 C CA . LEU A 1 75 ? 31.791 36.891 -17.700 1.00 31.72 75 LEU A CA 1
ATOM 604 C C . LEU A 1 75 ? 30.465 36.257 -17.241 1.00 31.72 75 LEU A C 1
ATOM 606 O O . LEU A 1 75 ? 30.266 35.045 -17.305 1.00 31.72 75 LEU A O 1
ATOM 610 N N . SER A 1 76 ? 29.585 37.125 -16.740 1.00 31.89 76 SER A N 1
ATOM 611 C CA . SER A 1 76 ? 28.249 36.857 -16.206 1.00 31.89 76 SER A CA 1
ATOM 612 C C . SER A 1 76 ? 27.299 36.202 -17.210 1.00 31.89 76 SER A C 1
ATOM 614 O O . SER A 1 76 ? 27.207 36.626 -18.359 1.00 31.89 76 SER A O 1
ATOM 616 N N . LEU A 1 77 ? 26.506 35.241 -16.724 1.00 30.78 77 LEU A N 1
ATOM 617 C CA . LEU A 1 77 ? 25.337 34.699 -17.414 1.00 30.78 77 LEU A CA 1
ATOM 618 C C . LEU A 1 77 ? 24.169 35.702 -17.374 1.00 30.78 77 LEU A C 1
ATOM 620 O O . LEU A 1 77 ? 23.574 35.927 -16.322 1.00 30.78 77 LEU A O 1
ATOM 624 N N . ALA A 1 78 ? 23.790 36.216 -18.540 1.00 30.69 78 ALA A N 1
ATOM 625 C CA . ALA A 1 78 ? 22.418 36.596 -18.855 1.00 30.69 78 ALA A CA 1
ATOM 626 C C . ALA A 1 78 ? 22.039 35.854 -20.146 1.00 30.69 78 ALA A C 1
ATOM 628 O O . ALA A 1 78 ? 22.706 36.007 -21.166 1.00 30.69 78 ALA A O 1
ATOM 629 N N . LEU A 1 79 ? 21.015 35.003 -20.081 1.00 29.52 79 LEU A N 1
ATOM 630 C CA . LEU A 1 79 ? 20.468 34.279 -21.231 1.00 29.52 79 LEU A CA 1
ATOM 631 C C . LEU A 1 79 ? 19.210 35.008 -21.726 1.00 29.52 79 LEU A C 1
ATOM 633 O O . LEU A 1 79 ? 18.308 35.215 -20.912 1.00 29.52 79 LEU A O 1
ATOM 637 N N . PRO A 1 80 ? 19.090 35.349 -23.022 1.00 32.50 80 PRO A N 1
ATOM 638 C CA . PRO A 1 80 ? 17.802 35.643 -23.624 1.00 32.50 80 PRO A CA 1
ATOM 639 C C . PRO A 1 80 ? 17.174 34.349 -24.161 1.00 32.50 80 PRO A C 1
ATOM 641 O O . PRO A 1 80 ? 17.811 33.567 -24.870 1.00 32.50 80 PRO A O 1
ATOM 644 N N . PHE A 1 81 ? 15.910 34.133 -23.805 1.00 31.69 81 PHE A N 1
ATOM 645 C CA . PHE A 1 81 ? 15.021 33.189 -24.474 1.00 31.69 81 PHE A CA 1
ATOM 646 C C . PHE A 1 81 ? 14.709 33.721 -25.879 1.00 31.69 81 PHE A C 1
ATOM 648 O O . PHE A 1 81 ? 14.293 34.870 -26.009 1.00 31.69 81 PHE A O 1
ATOM 655 N N . ASN A 1 82 ? 14.901 32.893 -26.907 1.00 31.64 82 ASN A N 1
ATOM 656 C CA . ASN A 1 82 ? 14.344 33.128 -28.237 1.00 31.64 82 ASN A CA 1
ATOM 657 C C . ASN A 1 82 ? 13.164 32.175 -28.440 1.00 31.64 82 ASN A C 1
ATOM 659 O O . ASN A 1 82 ? 13.340 30.955 -28.446 1.00 31.64 82 ASN A O 1
ATOM 663 N N . ASP A 1 83 ? 11.987 32.774 -28.606 1.00 31.45 83 ASP A N 1
ATOM 664 C CA . ASP A 1 83 ? 10.752 32.142 -29.051 1.00 31.45 83 ASP A CA 1
ATOM 665 C C . ASP A 1 83 ? 10.898 31.645 -30.494 1.00 31.45 83 ASP A C 1
ATOM 667 O O . ASP A 1 83 ? 11.259 32.401 -31.398 1.00 31.45 83 ASP A O 1
ATOM 671 N N . PHE A 1 84 ? 10.581 30.370 -30.717 1.00 31.58 84 PHE A N 1
ATOM 672 C CA . PHE A 1 84 ? 10.322 29.835 -32.050 1.00 31.58 84 PHE A CA 1
ATOM 673 C C . PHE A 1 84 ? 8.810 29.836 -32.288 1.00 31.58 84 PHE A C 1
ATOM 675 O O . PHE A 1 84 ? 8.089 28.993 -31.757 1.00 31.58 84 PHE A O 1
ATOM 682 N N . ASN A 1 85 ? 8.351 30.786 -33.105 1.00 34.88 85 ASN A N 1
ATOM 683 C CA . ASN A 1 85 ? 7.063 30.717 -33.787 1.00 34.88 85 ASN A CA 1
ATOM 684 C C . ASN A 1 85 ? 7.151 29.671 -34.905 1.00 34.88 85 ASN A C 1
ATOM 686 O O . ASN A 1 85 ? 8.027 29.755 -35.767 1.00 34.88 85 ASN A O 1
ATOM 690 N N . LEU A 1 86 ? 6.231 28.710 -34.894 1.00 35.47 86 LEU A N 1
ATOM 691 C CA . LEU A 1 86 ? 5.948 27.819 -36.015 1.00 35.47 86 LEU A CA 1
ATOM 692 C C . LEU A 1 86 ? 4.552 28.166 -36.532 1.00 35.47 86 LEU A C 1
ATOM 694 O O . LEU A 1 86 ? 3.549 27.850 -35.893 1.00 35.47 86 LEU A O 1
ATOM 698 N N . ASP A 1 87 ? 4.523 28.849 -37.675 1.00 33.72 87 ASP A N 1
ATOM 699 C CA . ASP A 1 87 ? 3.338 28.989 -38.515 1.00 33.72 87 ASP A CA 1
ATOM 700 C C . ASP A 1 87 ? 2.974 27.611 -39.080 1.00 33.72 87 ASP A C 1
ATOM 702 O O . ASP A 1 87 ? 3.768 26.986 -39.785 1.00 33.72 87 ASP A O 1
ATOM 706 N N . ASN A 1 88 ? 1.766 27.145 -38.763 1.00 36.12 88 ASN A N 1
ATOM 707 C CA . ASN A 1 88 ? 1.172 25.950 -39.348 1.00 36.12 88 ASN A CA 1
ATOM 708 C C . ASN A 1 88 ? 0.235 26.359 -40.482 1.00 36.12 88 ASN A C 1
ATOM 710 O O . ASN A 1 88 ? -0.764 27.040 -40.258 1.00 36.12 88 ASN A O 1
ATOM 714 N N . HIS A 1 89 ? 0.539 25.874 -41.680 1.00 43.94 89 HIS A N 1
ATOM 715 C CA . HIS A 1 89 ? -0.378 25.840 -42.807 1.00 43.94 89 HIS A CA 1
ATOM 716 C C . HIS A 1 89 ? -0.149 24.506 -43.522 1.00 43.94 89 HIS A C 1
ATOM 718 O O . HIS A 1 89 ? 0.900 24.338 -44.133 1.00 43.94 89 HIS A O 1
ATOM 724 N N . ASP A 1 90 ? -1.079 23.557 -43.395 1.00 41.50 90 ASP A N 1
ATOM 725 C CA . ASP A 1 90 ? -1.615 22.824 -44.548 1.00 41.50 90 ASP A CA 1
ATOM 726 C C . ASP A 1 90 ? -2.840 21.990 -44.139 1.00 41.50 90 ASP A C 1
ATOM 728 O O . ASP A 1 90 ? -2.819 21.260 -43.147 1.00 41.50 90 ASP A O 1
ATOM 732 N N . ASP A 1 91 ? -3.911 22.135 -44.912 1.00 50.38 91 ASP A N 1
ATOM 733 C CA . ASP A 1 91 ? -5.183 21.437 -44.760 1.00 50.38 91 ASP A CA 1
ATOM 734 C C . ASP A 1 91 ? -5.114 20.090 -45.491 1.00 50.38 91 ASP A C 1
ATOM 736 O O . ASP A 1 91 ? -5.214 20.053 -46.716 1.00 50.38 91 ASP A O 1
ATOM 740 N N . THR A 1 92 ? -5.027 18.969 -44.765 1.00 48.03 92 THR A N 1
ATOM 741 C CA . THR A 1 92 ? -5.387 17.651 -45.327 1.00 48.03 92 THR A CA 1
ATOM 742 C C . THR A 1 92 ? -5.958 16.690 -44.273 1.00 48.03 92 THR A C 1
ATOM 744 O O . THR A 1 92 ? -5.244 16.173 -43.429 1.00 48.03 92 THR A O 1
ATOM 747 N N . ASP A 1 93 ? -7.273 16.469 -44.362 1.00 54.19 93 ASP A N 1
ATOM 748 C CA . ASP A 1 93 ? -8.033 15.225 -44.118 1.00 54.19 93 ASP A CA 1
ATOM 749 C C . ASP A 1 93 ? -7.610 14.273 -42.960 1.00 54.19 93 ASP A C 1
ATOM 751 O O . ASP A 1 93 ? -7.276 13.108 -43.172 1.00 54.19 93 ASP A O 1
ATOM 755 N N . ASP A 1 94 ? -7.703 14.744 -41.708 1.00 51.97 94 ASP A N 1
ATOM 756 C CA . ASP A 1 94 ? -7.303 14.015 -40.479 1.00 51.97 94 ASP A CA 1
ATOM 757 C C . ASP A 1 94 ? -8.447 13.290 -39.726 1.00 51.97 94 ASP A C 1
ATOM 759 O O . ASP A 1 94 ? -8.296 12.797 -38.601 1.00 51.97 94 ASP A O 1
ATOM 763 N N . SER A 1 95 ? -9.635 13.183 -40.325 1.00 54.19 95 SER A N 1
ATOM 764 C CA . SER A 1 95 ? -10.841 12.767 -39.585 1.00 54.19 95 SER A CA 1
ATOM 765 C C . SER A 1 95 ? -10.900 11.271 -39.223 1.00 54.19 95 SER A C 1
ATOM 767 O O . SER A 1 95 ? -11.724 10.878 -38.397 1.00 54.19 95 SER A O 1
ATOM 769 N N . GLN A 1 96 ? -10.032 10.419 -39.788 1.00 54.03 96 GLN A N 1
ATOM 770 C CA . GLN A 1 96 ? -10.017 8.972 -39.501 1.00 54.03 96 GLN A CA 1
ATOM 771 C C . GLN A 1 96 ? -8.931 8.527 -38.502 1.00 54.03 96 GLN A C 1
ATOM 773 O O . GLN A 1 96 ? -9.079 7.468 -37.890 1.00 54.03 96 GLN A O 1
ATOM 778 N N . GLN A 1 97 ? -7.885 9.325 -38.251 1.00 52.38 97 GLN A N 1
ATOM 779 C CA . GLN A 1 97 ? -6.836 8.960 -37.280 1.00 52.38 97 GLN A CA 1
ATOM 780 C C . GLN A 1 97 ? -7.228 9.264 -35.824 1.00 52.38 97 GLN A C 1
ATOM 782 O O . GLN A 1 97 ? -6.821 8.551 -34.903 1.00 52.38 97 GLN A O 1
ATOM 787 N N . ILE A 1 98 ? -8.098 10.256 -35.602 1.00 53.94 98 ILE A N 1
ATOM 788 C CA . ILE A 1 98 ? -8.543 10.666 -34.259 1.00 53.94 98 ILE A CA 1
ATOM 789 C C . ILE A 1 98 ? -9.362 9.562 -33.562 1.00 53.94 98 ILE A C 1
ATOM 791 O O . ILE A 1 98 ? -9.258 9.383 -32.347 1.00 53.94 98 ILE A O 1
ATOM 795 N N . GLN A 1 99 ? -10.132 8.759 -34.308 1.00 53.56 99 GLN A N 1
ATOM 796 C CA . GLN A 1 99 ? -10.936 7.689 -33.706 1.00 53.56 99 GLN A CA 1
ATOM 797 C C . GLN A 1 99 ? -10.091 6.504 -33.223 1.00 53.56 99 GLN A C 1
ATOM 799 O O . GLN A 1 99 ? -10.380 5.970 -32.153 1.00 53.56 99 GLN A O 1
ATOM 804 N N . GLN A 1 100 ? -9.015 6.130 -33.925 1.00 52.03 100 GLN A N 1
ATOM 805 C CA . GLN A 1 100 ? -8.153 5.036 -33.463 1.00 52.03 100 GLN A CA 1
ATOM 806 C C . GLN A 1 100 ? -7.382 5.426 -32.199 1.00 52.03 100 GLN A C 1
ATOM 808 O O . GLN A 1 100 ? -7.414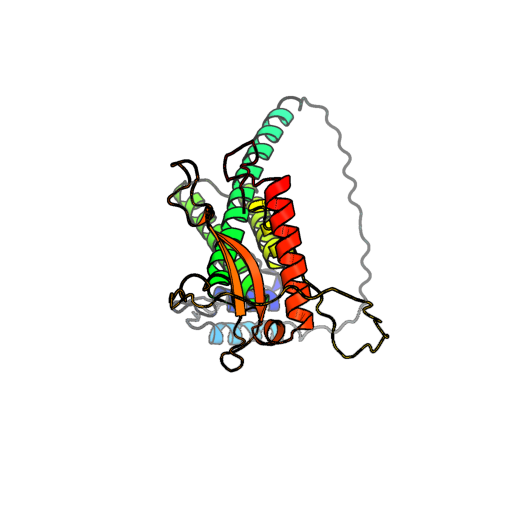 4.665 -31.237 1.00 52.03 100 GLN A O 1
ATOM 813 N N . ALA A 1 101 ? -6.790 6.624 -32.130 1.00 53.22 101 ALA A N 1
ATOM 814 C CA . ALA A 1 101 ? -6.026 7.074 -30.958 1.00 53.22 101 ALA A CA 1
ATOM 815 C C . ALA A 1 101 ? -6.828 7.026 -29.638 1.00 53.22 101 ALA A C 1
ATOM 817 O O . ALA A 1 101 ? -6.276 6.685 -28.591 1.00 53.22 101 ALA A O 1
ATOM 818 N N . SER A 1 102 ? -8.137 7.300 -29.690 1.00 57.47 102 SER A N 1
ATOM 819 C CA . SER A 1 102 ? -9.007 7.267 -28.505 1.00 57.47 102 SER A CA 1
ATOM 820 C C . SER A 1 102 ? -9.234 5.856 -27.934 1.00 57.47 102 SER A C 1
ATOM 822 O O . SER A 1 102 ? -9.372 5.698 -26.721 1.00 57.47 102 SER A O 1
ATOM 824 N N . VAL A 1 103 ? -9.209 4.816 -28.777 1.00 54.25 103 VAL A N 1
ATOM 825 C CA . VAL A 1 103 ? -9.406 3.419 -28.351 1.00 54.25 103 VAL A CA 1
ATOM 826 C C . VAL A 1 103 ? -8.169 2.898 -27.615 1.00 54.25 103 VAL A C 1
ATOM 828 O O . VAL A 1 103 ? -8.299 2.355 -26.517 1.00 54.25 103 VAL A O 1
ATOM 831 N N . TRP A 1 104 ? -6.967 3.159 -28.145 1.00 52.25 104 TRP A N 1
ATOM 832 C CA . TRP A 1 104 ? -5.700 2.745 -27.521 1.00 52.25 104 TRP A CA 1
ATOM 833 C C . TRP A 1 104 ? -5.478 3.396 -26.147 1.00 52.25 104 TRP A C 1
ATOM 835 O O . TRP A 1 104 ? -4.969 2.753 -25.230 1.00 52.25 104 TRP A O 1
ATOM 845 N N . GLN A 1 105 ? -5.912 4.648 -25.955 1.00 56.53 105 GLN A N 1
ATOM 846 C CA . GLN A 1 105 ? -5.818 5.320 -24.652 1.00 56.53 105 GLN A CA 1
ATOM 847 C C . GLN A 1 105 ? -6.678 4.643 -23.573 1.00 56.53 105 GLN A C 1
ATOM 849 O O . GLN A 1 105 ? -6.265 4.577 -22.415 1.00 56.53 105 GLN A O 1
ATOM 854 N N . SER A 1 106 ? -7.841 4.095 -23.938 1.00 60.56 106 SER A N 1
ATOM 855 C CA . SER A 1 106 ? -8.734 3.436 -22.978 1.00 60.56 106 SER A CA 1
ATOM 856 C C . SER A 1 106 ? -8.177 2.102 -22.459 1.00 60.56 106 SER A C 1
ATOM 858 O O . SER A 1 106 ? -8.307 1.806 -21.271 1.00 60.56 106 SER A O 1
ATOM 860 N N . GLU A 1 107 ? -7.488 1.331 -23.308 1.00 60.81 107 GLU A N 1
ATOM 861 C CA . GLU A 1 107 ? -6.905 0.037 -22.928 1.00 60.81 107 GLU A CA 1
ATOM 862 C C . GLU A 1 107 ? -5.629 0.196 -22.088 1.00 60.81 107 GLU A C 1
ATOM 864 O O . GLU A 1 107 ? -5.432 -0.529 -21.109 1.00 60.81 107 GLU A O 1
ATOM 869 N N . HIS A 1 108 ? -4.788 1.193 -22.393 1.00 62.81 108 HIS A N 1
ATOM 870 C CA . HIS A 1 108 ? -3.566 1.454 -21.623 1.00 62.81 108 HIS A CA 1
ATOM 871 C C . HIS A 1 108 ? -3.839 1.842 -20.162 1.00 62.81 108 HIS A C 1
ATOM 873 O O . HIS A 1 108 ? -3.046 1.504 -19.276 1.00 62.81 108 HIS A O 1
ATOM 879 N N . HIS A 1 109 ? -4.976 2.486 -19.881 1.00 71.81 109 HIS A N 1
ATOM 880 C CA . HIS A 1 109 ? -5.370 2.812 -18.512 1.00 71.81 109 HIS A CA 1
ATOM 881 C C . HIS A 1 109 ? -5.648 1.570 -17.652 1.00 71.81 109 HIS A C 1
ATOM 883 O O . HIS A 1 109 ? -5.369 1.604 -16.453 1.00 71.81 109 HIS A O 1
ATOM 889 N N . GLY A 1 110 ? -6.119 0.467 -18.245 1.00 86.88 110 GLY A N 1
ATOM 890 C CA . GLY A 1 110 ? -6.397 -0.774 -17.517 1.00 86.88 110 GLY A CA 1
ATOM 891 C C . GLY A 1 110 ? -5.131 -1.433 -16.966 1.00 86.88 110 GLY A C 1
ATOM 892 O O . GLY A 1 110 ? -5.042 -1.711 -15.771 1.00 86.88 110 GLY A O 1
ATOM 893 N N . ALA A 1 111 ? -4.114 -1.615 -17.813 1.00 86.19 111 ALA A N 1
ATOM 894 C CA . ALA A 1 111 ? -2.867 -2.276 -17.419 1.00 86.19 111 ALA A CA 1
ATOM 895 C C . ALA A 1 111 ? -2.101 -1.494 -16.338 1.00 86.19 111 ALA A C 1
ATOM 897 O O . ALA A 1 111 ? -1.579 -2.078 -15.385 1.00 86.19 111 ALA A O 1
ATOM 898 N N . LEU A 1 112 ? -2.056 -0.162 -16.455 1.00 89.12 112 LEU A N 1
ATOM 899 C CA . LEU A 1 112 ? -1.407 0.684 -15.455 1.00 89.12 112 LEU A CA 1
ATOM 900 C C . LEU A 1 112 ? -2.112 0.585 -14.094 1.00 89.12 112 LEU A C 1
ATOM 902 O O . LEU A 1 112 ? -1.446 0.522 -13.059 1.00 89.12 112 LEU A O 1
ATOM 906 N N . ASP A 1 113 ? -3.445 0.534 -14.081 1.00 91.62 113 ASP A N 1
ATOM 907 C CA . ASP A 1 113 ? -4.209 0.402 -12.842 1.00 91.62 113 ASP A CA 1
ATOM 908 C C . ASP A 1 113 ? -3.998 -0.963 -12.168 1.00 91.62 113 ASP A C 1
ATOM 910 O O . ASP A 1 113 ? -3.822 -1.041 -10.949 1.00 91.62 113 ASP A O 1
ATOM 914 N N . GLU A 1 114 ? -3.895 -2.039 -12.954 1.00 92.88 114 GLU A N 1
ATOM 915 C CA . GLU A 1 114 ? -3.547 -3.367 -12.441 1.00 92.88 114 GLU A CA 1
ATOM 916 C C . GLU A 1 114 ? -2.156 -3.399 -11.797 1.00 92.88 114 GLU A C 1
ATOM 918 O O . GLU A 1 114 ? -1.999 -3.950 -10.701 1.00 92.88 114 GLU A O 1
ATOM 923 N N . ILE A 1 115 ? -1.160 -2.760 -12.421 1.00 92.69 115 ILE A N 1
ATOM 924 C CA . ILE A 1 115 ? 0.195 -2.635 -11.863 1.00 92.69 115 ILE A CA 1
ATOM 925 C C . ILE A 1 115 ? 0.155 -1.869 -10.536 1.00 92.69 115 ILE A C 1
ATOM 927 O O . ILE A 1 115 ? 0.739 -2.320 -9.545 1.00 92.69 115 ILE A O 1
ATOM 931 N N . ARG A 1 116 ? -0.571 -0.744 -10.473 1.00 94.56 116 ARG A N 1
ATOM 932 C CA . ARG A 1 116 ? -0.726 0.051 -9.241 1.00 94.56 116 ARG A CA 1
ATOM 933 C C . ARG A 1 116 ? -1.381 -0.768 -8.136 1.00 94.56 116 ARG A C 1
ATOM 935 O O . ARG A 1 116 ? -0.855 -0.843 -7.023 1.00 94.56 116 ARG A O 1
ATOM 942 N N . LYS A 1 117 ? -2.488 -1.443 -8.446 1.00 94.19 117 LYS A N 1
ATOM 943 C CA . LYS A 1 117 ? -3.207 -2.311 -7.510 1.00 94.19 117 LYS A CA 1
ATOM 944 C C . LYS A 1 117 ? -2.323 -3.451 -7.005 1.00 94.19 117 LYS A C 1
ATOM 946 O O . LYS A 1 117 ? -2.318 -3.738 -5.804 1.00 94.19 117 LYS A O 1
ATOM 951 N N . PHE A 1 118 ? -1.549 -4.084 -7.887 1.00 95.62 118 PHE A N 1
ATOM 952 C CA . PHE A 1 118 ? -0.592 -5.122 -7.511 1.00 95.62 118 PHE A CA 1
ATOM 953 C C . PHE A 1 118 ? 0.494 -4.576 -6.578 1.00 95.62 118 PHE A C 1
ATOM 955 O O . PHE A 1 118 ? 0.766 -5.181 -5.539 1.00 95.62 118 PHE A O 1
ATOM 962 N N . TYR A 1 119 ? 1.066 -3.414 -6.900 1.00 96.00 119 TYR A N 1
ATOM 963 C CA . TYR A 1 119 ? 2.099 -2.780 -6.087 1.00 96.00 119 TYR A CA 1
ATOM 964 C C . TYR A 1 119 ? 1.601 -2.437 -4.676 1.00 96.00 119 TYR A C 1
ATOM 966 O O . TYR A 1 119 ? 2.251 -2.790 -3.690 1.00 96.00 119 TYR A O 1
ATOM 974 N N . VAL A 1 120 ? 0.407 -1.847 -4.551 1.00 94.31 120 VAL A N 1
ATOM 975 C CA . VAL A 1 120 ? -0.205 -1.553 -3.241 1.00 94.31 120 VAL A CA 1
ATOM 976 C C . VAL A 1 120 ? -0.453 -2.842 -2.454 1.00 94.31 120 VAL A C 1
ATOM 978 O O . VAL A 1 120 ? -0.124 -2.914 -1.270 1.00 94.31 120 VAL A O 1
ATOM 981 N N . LYS A 1 121 ? -0.958 -3.900 -3.104 1.00 92.25 121 LYS A N 1
ATOM 982 C CA . LYS A 1 121 ? -1.152 -5.214 -2.467 1.00 92.25 121 LYS A CA 1
ATOM 983 C C . LYS A 1 121 ? 0.164 -5.816 -1.973 1.00 92.25 121 LYS A C 1
ATOM 985 O O . LYS A 1 121 ? 0.202 -6.410 -0.897 1.00 92.25 121 LYS A O 1
ATOM 990 N N . MET A 1 122 ? 1.234 -5.684 -2.751 1.00 95.44 122 MET A N 1
ATOM 991 C CA . MET A 1 122 ? 2.564 -6.135 -2.355 1.00 95.44 122 MET A CA 1
ATOM 992 C C . MET A 1 122 ? 3.057 -5.357 -1.128 1.00 95.44 122 MET A C 1
ATOM 994 O O . MET A 1 122 ? 3.489 -5.979 -0.161 1.00 95.44 122 MET A O 1
ATOM 998 N N . LEU A 1 123 ? 2.942 -4.024 -1.126 1.00 92.25 123 LEU A N 1
ATOM 999 C CA . LEU A 1 123 ? 3.312 -3.200 0.028 1.00 92.25 123 LEU A CA 1
ATOM 1000 C C . LEU A 1 123 ? 2.513 -3.571 1.282 1.00 92.25 123 LEU A C 1
ATOM 1002 O O . LEU A 1 123 ? 3.105 -3.670 2.352 1.00 92.25 123 LEU A O 1
ATOM 1006 N N . LEU A 1 124 ? 1.208 -3.841 1.159 1.00 87.88 124 LEU A N 1
ATOM 1007 C CA . LEU A 1 124 ? 0.377 -4.323 2.268 1.00 87.88 124 LEU A CA 1
ATOM 1008 C C . LEU A 1 124 ? 0.907 -5.639 2.852 1.00 87.88 124 LEU A C 1
ATOM 1010 O O . LEU A 1 124 ? 1.112 -5.725 4.059 1.00 87.88 124 LEU A O 1
ATOM 1014 N N . LYS A 1 125 ? 1.198 -6.633 2.002 1.00 84.44 125 LYS A N 1
ATOM 1015 C CA . LYS A 1 125 ? 1.749 -7.928 2.440 1.00 84.44 125 LYS A CA 1
ATOM 1016 C C . LYS A 1 125 ? 3.105 -7.795 3.125 1.00 84.44 125 LYS A C 1
ATOM 1018 O O . LYS A 1 125 ? 3.379 -8.490 4.094 1.00 84.44 125 LYS A O 1
ATOM 1023 N N . VAL A 1 126 ? 3.974 -6.921 2.621 1.00 85.56 126 VAL A N 1
ATOM 1024 C CA . VAL A 1 126 ? 5.281 -6.693 3.252 1.00 85.56 126 VAL A CA 1
ATOM 1025 C C . VAL A 1 126 ? 5.104 -5.965 4.582 1.00 85.56 126 VAL A C 1
ATOM 1027 O O . VAL A 1 126 ? 5.766 -6.308 5.562 1.00 85.56 126 VAL A O 1
ATOM 1030 N N . ARG A 1 127 ? 4.184 -4.996 4.641 1.00 85.56 127 ARG A N 1
ATOM 1031 C CA . ARG A 1 127 ? 3.884 -4.260 5.869 1.00 85.56 127 ARG A CA 1
ATOM 1032 C C . ARG A 1 127 ? 3.293 -5.145 6.954 1.00 85.56 127 ARG A C 1
ATOM 1034 O O . ARG A 1 127 ? 3.625 -4.926 8.107 1.00 85.56 127 ARG A O 1
ATOM 1041 N N . GLU A 1 128 ? 2.524 -6.174 6.597 1.00 73.31 128 GLU A N 1
ATOM 1042 C CA . GLU A 1 128 ? 1.966 -7.153 7.541 1.00 73.31 128 GLU A CA 1
ATOM 1043 C C . GLU A 1 128 ? 3.020 -7.696 8.526 1.00 73.31 128 GLU A C 1
ATOM 1045 O O . GLU A 1 128 ? 2.754 -7.822 9.718 1.00 73.31 128 GLU A O 1
ATOM 1050 N N . GLY A 1 129 ? 4.245 -7.949 8.051 1.00 72.25 129 GLY A N 1
ATOM 1051 C CA . GLY A 1 129 ? 5.350 -8.428 8.887 1.00 72.25 129 GLY A CA 1
ATOM 1052 C C . GLY A 1 129 ? 6.347 -7.356 9.336 1.00 72.25 129 GLY A C 1
ATOM 1053 O O . GLY A 1 129 ? 7.186 -7.629 10.200 1.00 72.25 129 GLY A O 1
ATOM 1054 N N . HIS A 1 130 ? 6.311 -6.155 8.749 1.00 78.31 130 HIS A N 1
ATOM 1055 C CA . HIS A 1 130 ? 7.403 -5.189 8.856 1.00 78.31 130 HIS A CA 1
ATOM 1056 C C . HIS A 1 130 ? 6.919 -3.738 8.874 1.00 78.31 130 HIS A C 1
ATOM 1058 O O . HIS A 1 130 ? 6.189 -3.286 7.998 1.00 78.31 130 HIS A O 1
ATOM 1064 N N . VAL A 1 131 ? 7.442 -2.938 9.805 1.00 81.12 131 VAL A N 1
ATOM 1065 C CA . VAL A 1 131 ? 7.362 -1.477 9.674 1.00 81.12 131 VAL A CA 1
ATOM 1066 C C . VAL A 1 131 ? 8.259 -1.077 8.505 1.00 81.12 131 VAL A C 1
ATOM 1068 O O . VAL A 1 131 ? 9.454 -1.370 8.533 1.00 81.12 131 VAL A O 1
ATOM 1071 N N . LEU A 1 132 ? 7.694 -0.433 7.479 1.00 84.81 132 LEU A N 1
ATOM 1072 C CA . LEU A 1 132 ? 8.433 0.034 6.304 1.00 84.81 132 LEU A CA 1
ATOM 1073 C C . LEU A 1 132 ? 8.653 1.547 6.375 1.00 84.81 132 LEU A C 1
ATOM 1075 O O . LEU A 1 132 ? 7.741 2.313 6.052 1.00 84.81 132 LEU A O 1
ATOM 1079 N N . PRO A 1 133 ? 9.859 2.005 6.748 1.00 87.12 133 PRO A N 1
ATOM 1080 C CA . PRO A 1 133 ? 10.194 3.415 6.666 1.00 87.12 133 PRO A CA 1
ATOM 1081 C C . PRO A 1 133 ? 10.083 3.930 5.223 1.00 87.12 133 PRO A C 1
ATOM 1083 O O . PRO A 1 133 ? 10.306 3.194 4.258 1.00 87.12 133 PRO A O 1
ATOM 1086 N N . GLY A 1 134 ? 9.790 5.223 5.065 1.00 83.00 134 GLY A N 1
ATOM 1087 C CA . GLY A 1 134 ? 9.565 5.827 3.746 1.00 83.00 134 GLY A CA 1
ATOM 1088 C C . GLY A 1 134 ? 10.736 5.675 2.767 1.00 83.00 134 GLY A C 1
ATOM 1089 O O . GLY A 1 134 ? 10.519 5.504 1.571 1.00 83.00 134 GLY A O 1
ATOM 1090 N N . ASN A 1 135 ? 11.983 5.674 3.249 1.00 84.44 135 ASN A N 1
ATOM 1091 C CA . ASN A 1 135 ? 13.150 5.416 2.399 1.00 84.44 135 ASN A CA 1
ATOM 1092 C C . ASN A 1 135 ? 13.179 3.975 1.863 1.00 84.44 135 ASN A C 1
ATOM 1094 O O . ASN A 1 135 ? 13.531 3.786 0.705 1.00 84.44 135 ASN A O 1
ATOM 1098 N N . ILE A 1 136 ? 12.767 2.978 2.654 1.00 89.38 136 ILE A N 1
ATOM 1099 C CA . ILE A 1 136 ? 12.677 1.583 2.201 1.00 89.38 136 ILE A CA 1
ATOM 1100 C C . ILE A 1 136 ? 11.600 1.438 1.128 1.00 89.38 136 ILE A C 1
ATOM 1102 O O . ILE A 1 136 ? 11.855 0.810 0.104 1.00 89.38 136 ILE A O 1
ATOM 1106 N N . MET A 1 137 ? 10.438 2.075 1.301 1.00 88.62 137 MET A N 1
ATOM 1107 C CA . MET A 1 137 ? 9.385 2.061 0.277 1.00 88.62 137 MET A CA 1
ATOM 1108 C C . MET A 1 137 ? 9.849 2.677 -1.044 1.00 88.62 137 MET A C 1
ATOM 1110 O O . MET A 1 137 ? 9.596 2.111 -2.104 1.00 88.62 137 MET A O 1
ATOM 1114 N N . LYS A 1 138 ? 10.593 3.789 -0.991 1.00 87.25 138 LYS A N 1
ATOM 1115 C CA . LYS A 1 138 ? 11.205 4.401 -2.182 1.00 87.25 138 LYS A CA 1
ATOM 1116 C C . LYS A 1 138 ? 12.230 3.483 -2.846 1.00 87.25 138 LYS A C 1
ATOM 1118 O O . LYS A 1 138 ? 12.238 3.374 -4.066 1.00 87.25 138 LYS A O 1
ATOM 1123 N N . THR A 1 139 ? 13.062 2.790 -2.069 1.00 91.25 139 THR A N 1
ATOM 1124 C CA . THR A 1 139 ? 13.991 1.788 -2.616 1.00 91.25 139 THR A CA 1
ATOM 1125 C C . THR A 1 139 ? 13.236 0.634 -3.275 1.00 91.25 139 THR A C 1
ATOM 1127 O O . THR A 1 139 ? 13.617 0.197 -4.353 1.00 91.25 139 THR A O 1
ATOM 1130 N N . MET A 1 140 ? 12.141 0.160 -2.675 1.00 92.75 140 MET A N 1
ATOM 1131 C CA . MET A 1 140 ? 11.302 -0.880 -3.279 1.00 92.75 140 MET A CA 1
ATOM 1132 C C . MET A 1 140 ? 10.626 -0.397 -4.567 1.00 92.75 140 MET A C 1
ATOM 1134 O O . MET A 1 140 ? 10.575 -1.157 -5.528 1.00 92.75 140 MET A O 1
ATOM 1138 N N . ALA A 1 141 ? 10.137 0.849 -4.599 1.00 92.75 141 ALA A N 1
ATOM 1139 C CA . ALA A 1 141 ? 9.615 1.482 -5.812 1.00 92.75 141 ALA A CA 1
ATOM 1140 C C . ALA A 1 141 ? 10.664 1.462 -6.932 1.00 92.75 141 ALA A C 1
ATOM 1142 O O . ALA A 1 141 ? 10.406 0.894 -7.986 1.00 92.75 141 ALA A O 1
ATOM 1143 N N . LEU A 1 142 ? 11.872 1.973 -6.657 1.00 89.81 142 LEU A N 1
ATOM 1144 C CA . LEU A 1 142 ? 13.001 1.968 -7.595 1.00 89.81 142 LEU A CA 1
ATOM 1145 C C . LEU A 1 142 ? 13.317 0.568 -8.129 1.00 89.81 142 LEU A C 1
ATOM 1147 O O . LEU A 1 142 ? 13.446 0.382 -9.336 1.00 89.81 142 LEU A O 1
ATOM 1151 N N . SER A 1 143 ? 13.431 -0.422 -7.239 1.00 92.88 143 SER A N 1
ATOM 1152 C CA . SER A 1 143 ? 13.752 -1.795 -7.634 1.00 92.88 143 SER A CA 1
ATOM 1153 C C . SER A 1 143 ? 12.683 -2.406 -8.540 1.00 92.88 143 SER A C 1
ATOM 1155 O O . SER A 1 143 ? 13.020 -3.143 -9.462 1.00 92.88 143 SER A O 1
ATOM 1157 N N . ILE A 1 144 ? 11.404 -2.107 -8.298 1.00 92.56 144 ILE A N 1
ATOM 1158 C CA . ILE A 1 144 ? 10.304 -2.628 -9.117 1.00 92.56 144 ILE A CA 1
ATOM 1159 C C . ILE A 1 144 ? 10.226 -1.914 -10.457 1.00 92.56 144 ILE A C 1
ATOM 1161 O O . ILE A 1 144 ? 10.086 -2.595 -11.468 1.00 92.56 144 ILE A O 1
ATOM 1165 N N . THR A 1 145 ? 10.374 -0.590 -10.493 1.00 89.94 145 THR A N 1
ATOM 1166 C CA . THR A 1 145 ? 10.448 0.153 -11.757 1.00 89.94 145 THR A CA 1
ATOM 1167 C C . THR A 1 145 ? 11.591 -0.383 -12.621 1.00 89.94 145 THR A C 1
ATOM 1169 O O . THR A 1 145 ? 11.360 -0.771 -13.760 1.00 89.94 145 THR A O 1
ATOM 1172 N N . CYS A 1 146 ? 12.788 -0.553 -12.048 1.00 88.50 146 CYS A N 1
ATOM 1173 C CA . CYS A 1 146 ? 13.940 -1.129 -12.747 1.00 88.50 146 CYS A CA 1
ATOM 1174 C C . CYS A 1 146 ? 13.679 -2.569 -13.234 1.00 88.50 146 CYS A C 1
ATOM 1176 O O . CYS A 1 146 ? 14.077 -2.951 -14.336 1.00 88.50 146 CYS A O 1
ATOM 1178 N N . LEU A 1 147 ? 12.985 -3.396 -12.444 1.00 89.44 147 LEU A N 1
ATOM 1179 C CA . LEU A 1 147 ? 12.598 -4.743 -12.873 1.00 89.44 147 LEU A CA 1
ATOM 1180 C C . LEU A 1 147 ? 11.632 -4.704 -14.067 1.00 89.44 147 LEU A C 1
ATOM 1182 O O . LEU A 1 147 ? 11.812 -5.470 -15.013 1.00 89.44 147 LEU A O 1
ATOM 1186 N N . LEU A 1 148 ? 10.631 -3.821 -14.035 1.00 88.44 148 LEU A N 1
ATOM 1187 C CA . LEU A 1 148 ? 9.650 -3.661 -15.111 1.00 88.44 148 LEU A CA 1
ATOM 1188 C C . LEU A 1 148 ? 10.296 -3.123 -16.393 1.00 88.44 148 LEU A C 1
ATOM 1190 O O . LEU A 1 148 ? 9.993 -3.620 -17.477 1.00 88.44 148 LEU A O 1
ATOM 1194 N N . GLU A 1 149 ? 11.233 -2.185 -16.279 1.00 86.62 149 GLU A N 1
ATOM 1195 C CA . GLU A 1 149 ? 12.032 -1.687 -17.404 1.00 86.62 149 GLU A CA 1
ATOM 1196 C C . GLU A 1 149 ? 12.848 -2.810 -18.055 1.00 86.62 149 GLU A C 1
ATOM 1198 O O . GLU A 1 149 ? 12.771 -3.019 -19.268 1.00 86.62 149 GLU A O 1
ATOM 1203 N N . ASN A 1 150 ? 13.580 -3.589 -17.250 1.00 85.31 150 ASN A N 1
ATOM 1204 C CA . ASN A 1 150 ? 14.378 -4.714 -17.741 1.00 85.31 150 ASN A CA 1
ATOM 1205 C C . ASN A 1 150 ? 13.507 -5.799 -18.383 1.00 85.31 150 ASN A C 1
ATOM 1207 O O . ASN A 1 150 ? 13.871 -6.361 -19.417 1.00 85.31 150 ASN A O 1
ATOM 1211 N N . PHE A 1 151 ? 12.347 -6.089 -17.791 1.00 85.31 151 PHE A N 1
ATOM 1212 C CA . PHE A 1 151 ? 11.399 -7.049 -18.346 1.00 85.31 151 PHE A CA 1
ATOM 1213 C C . PHE A 1 151 ? 10.823 -6.565 -19.681 1.00 85.31 151 PHE A C 1
ATOM 1215 O O . PHE A 1 151 ? 10.733 -7.343 -20.630 1.00 85.31 151 PHE A O 1
ATOM 1222 N N . SER A 1 152 ? 10.510 -5.273 -19.784 1.00 84.56 152 SER A N 1
ATOM 1223 C CA . SER A 1 152 ? 10.034 -4.653 -21.023 1.00 84.56 152 SER A CA 1
ATOM 1224 C C . SER A 1 152 ? 11.093 -4.740 -22.122 1.00 84.56 152 SER A C 1
ATOM 1226 O O . SER A 1 152 ? 10.795 -5.181 -23.230 1.00 84.56 152 SER A O 1
ATOM 1228 N N . TYR A 1 153 ? 12.351 -4.418 -21.804 1.00 82.06 153 TYR A N 1
ATOM 1229 C CA . TYR A 1 153 ? 13.469 -4.567 -22.737 1.00 82.06 153 TYR A CA 1
ATOM 1230 C C . TYR A 1 153 ? 13.654 -6.023 -23.186 1.00 82.06 153 TYR A C 1
ATOM 1232 O O . TYR A 1 153 ? 13.787 -6.301 -24.380 1.00 82.06 153 TYR A O 1
ATOM 1240 N N . TYR A 1 154 ? 13.599 -6.970 -22.244 1.00 84.19 154 TYR A N 1
ATOM 1241 C CA . TYR A 1 154 ? 13.685 -8.396 -22.544 1.00 84.19 154 TYR A CA 1
ATOM 1242 C C . TYR A 1 154 ? 12.574 -8.845 -23.502 1.00 84.19 154 TYR A C 1
ATOM 1244 O O . TYR A 1 154 ? 12.872 -9.477 -24.517 1.00 84.19 154 TYR A O 1
ATOM 1252 N N . LEU A 1 155 ? 11.313 -8.493 -23.231 1.00 81.81 155 LEU A N 1
ATOM 1253 C CA . LEU A 1 155 ? 10.187 -8.849 -24.096 1.00 81.81 155 LEU A CA 1
ATOM 1254 C C . LEU A 1 155 ? 10.337 -8.267 -25.500 1.00 81.81 155 LEU A C 1
ATOM 1256 O O . LEU A 1 155 ? 10.194 -9.000 -26.475 1.00 81.81 155 LEU A O 1
ATOM 1260 N N . LEU A 1 156 ? 10.686 -6.985 -25.608 1.00 82.31 156 LEU A N 1
ATOM 1261 C CA . LEU A 1 156 ? 10.892 -6.331 -26.899 1.00 82.31 156 LEU A CA 1
ATOM 1262 C C . LEU A 1 156 ? 11.998 -7.018 -27.709 1.00 82.31 156 LEU A C 1
ATOM 1264 O O . LEU A 1 156 ? 11.803 -7.318 -28.888 1.00 82.31 156 LEU A O 1
ATOM 1268 N N . SER A 1 157 ? 13.114 -7.359 -27.053 1.00 78.00 157 SER A N 1
ATOM 1269 C CA . SER A 1 157 ? 14.222 -8.083 -27.685 1.00 78.00 157 SER A CA 1
ATOM 1270 C C . SER A 1 157 ? 13.816 -9.480 -28.166 1.00 78.00 157 SER A C 1
ATOM 1272 O O . SER A 1 157 ? 14.231 -9.911 -29.238 1.00 78.00 157 SER A O 1
ATOM 1274 N N . LYS A 1 158 ? 12.980 -10.195 -27.402 1.00 85.62 158 LYS A N 1
ATOM 1275 C CA . LYS A 1 158 ? 12.537 -11.555 -27.741 1.00 85.62 158 LYS A CA 1
ATOM 1276 C C . LYS A 1 158 ? 11.474 -11.588 -28.824 1.00 85.62 158 LYS A C 1
ATOM 1278 O O . LYS A 1 158 ? 11.419 -12.556 -29.576 1.00 85.62 158 LYS A O 1
ATOM 1283 N N . LEU A 1 159 ? 10.650 -10.552 -28.899 1.00 83.56 159 LEU A N 1
ATOM 1284 C CA . LEU A 1 159 ? 9.599 -10.427 -29.900 1.00 83.56 159 LEU A CA 1
ATOM 1285 C C . LEU A 1 159 ? 10.107 -9.817 -31.218 1.00 83.56 159 LEU A C 1
ATOM 1287 O O . LEU A 1 159 ? 9.315 -9.663 -32.142 1.00 83.56 159 LEU A O 1
ATOM 1291 N N . ASN A 1 160 ? 11.406 -9.492 -31.326 1.00 82.00 160 ASN A N 1
ATOM 1292 C CA . ASN A 1 160 ? 12.005 -8.791 -32.472 1.00 82.00 160 ASN A CA 1
ATOM 1293 C C . ASN A 1 160 ? 11.245 -7.506 -32.849 1.00 82.00 160 ASN A C 1
ATOM 1295 O O . ASN A 1 160 ? 11.194 -7.118 -34.017 1.00 82.00 160 ASN A O 1
ATOM 1299 N N . ILE A 1 161 ? 10.635 -6.847 -31.863 1.00 78.31 161 ILE A N 1
ATOM 1300 C CA . ILE A 1 161 ? 9.943 -5.580 -32.081 1.00 78.31 161 ILE A CA 1
ATOM 1301 C C . ILE A 1 161 ? 11.029 -4.511 -32.140 1.00 78.31 161 ILE A C 1
ATOM 1303 O O . ILE A 1 161 ? 11.749 -4.316 -31.162 1.00 78.31 161 ILE A O 1
ATOM 1307 N N . ASN A 1 162 ? 11.176 -3.842 -33.287 1.00 70.38 162 ASN A N 1
ATOM 1308 C CA . ASN A 1 162 ? 12.152 -2.766 -33.414 1.00 70.38 162 ASN A CA 1
ATOM 1309 C C . ASN A 1 162 ? 11.755 -1.603 -32.483 1.00 70.38 162 ASN A C 1
ATOM 1311 O O . ASN A 1 162 ? 10.687 -1.011 -32.640 1.00 70.38 162 ASN A O 1
ATOM 1315 N N . VAL A 1 163 ? 12.597 -1.311 -31.488 1.00 60.09 163 VAL A N 1
ATOM 1316 C CA . VAL A 1 163 ? 12.291 -0.424 -30.344 1.00 60.09 163 VAL A CA 1
ATOM 1317 C C . VAL A 1 163 ? 12.550 1.055 -30.663 1.00 60.09 163 VAL A C 1
ATOM 1319 O O . VAL A 1 163 ? 12.537 1.897 -29.773 1.00 60.09 163 VAL A O 1
ATOM 1322 N N . ASP A 1 164 ? 12.744 1.408 -31.933 1.00 58.34 164 ASP A N 1
ATOM 1323 C CA . ASP A 1 164 ? 13.022 2.792 -32.337 1.00 58.34 164 ASP A CA 1
ATOM 1324 C C . ASP A 1 164 ? 11.854 3.769 -32.073 1.00 58.34 164 ASP A C 1
ATOM 1326 O O . ASP A 1 164 ? 12.037 4.983 -32.135 1.00 58.34 164 ASP A O 1
ATOM 1330 N N . ASN A 1 165 ? 10.667 3.281 -31.696 1.00 54.44 165 ASN A N 1
ATOM 1331 C CA . ASN A 1 165 ? 9.506 4.129 -31.439 1.00 54.44 165 ASN A CA 1
ATOM 1332 C C . ASN A 1 165 ? 9.238 4.335 -29.940 1.00 54.44 165 ASN A C 1
ATOM 1334 O O . ASN A 1 165 ? 8.860 3.400 -29.237 1.00 54.44 165 ASN A O 1
ATOM 1338 N N . VAL A 1 166 ? 9.393 5.598 -29.511 1.00 53.41 166 VAL A N 1
ATOM 1339 C CA . VAL A 1 166 ? 8.686 6.456 -28.514 1.00 53.41 166 VAL A CA 1
ATOM 1340 C C . VAL A 1 166 ? 7.763 5.810 -27.453 1.00 53.41 166 VAL A C 1
ATOM 1342 O O . VAL A 1 166 ? 7.665 6.312 -26.334 1.00 53.41 166 VAL A O 1
ATOM 1345 N N . ILE A 1 167 ? 7.103 4.696 -27.755 1.00 54.97 167 ILE A N 1
ATOM 1346 C CA . ILE A 1 167 ? 6.116 4.005 -26.920 1.00 54.97 167 ILE A CA 1
ATOM 1347 C C . ILE A 1 167 ? 6.755 3.393 -25.658 1.00 54.97 167 ILE A C 1
ATOM 1349 O O . ILE A 1 167 ? 6.142 3.437 -24.593 1.00 54.97 167 ILE A O 1
ATOM 1353 N N . SER A 1 168 ? 7.998 2.888 -25.722 1.00 60.22 168 SER A N 1
ATOM 1354 C CA . SER A 1 168 ? 8.640 2.287 -24.535 1.00 60.22 168 SER A CA 1
ATOM 1355 C C . SER A 1 168 ? 9.045 3.320 -23.476 1.00 60.22 168 SER A C 1
ATOM 1357 O O . SER A 1 168 ? 9.050 3.010 -22.286 1.00 60.22 168 SER A O 1
ATOM 1359 N N . TYR A 1 169 ? 9.341 4.560 -23.883 1.00 61.59 169 TYR A N 1
ATOM 1360 C CA . TYR A 1 169 ? 9.825 5.591 -22.963 1.00 61.59 169 TYR A CA 1
ATOM 1361 C C . TYR A 1 169 ? 8.685 6.201 -22.137 1.00 61.59 169 TYR A C 1
ATOM 1363 O O . TYR A 1 169 ? 8.832 6.399 -20.933 1.00 61.59 169 TYR A O 1
ATOM 1371 N N . ASN A 1 170 ? 7.525 6.449 -22.755 1.00 73.44 170 ASN A N 1
ATOM 1372 C CA . ASN A 1 170 ? 6.390 7.058 -22.053 1.00 73.44 170 ASN A CA 1
ATOM 1373 C C . ASN A 1 170 ? 5.756 6.104 -21.033 1.00 73.44 170 ASN A C 1
ATOM 1375 O O . ASN A 1 170 ? 5.498 6.510 -19.904 1.00 73.44 170 ASN A O 1
ATOM 1379 N N . PHE A 1 171 ? 5.590 4.825 -21.384 1.00 78.38 171 PHE A N 1
ATOM 1380 C CA . PHE A 1 171 ? 4.978 3.848 -20.480 1.00 78.38 171 PHE A CA 1
ATOM 1381 C C . PHE A 1 171 ? 5.798 3.629 -19.199 1.00 78.38 171 PHE A C 1
ATOM 1383 O O . PHE A 1 171 ? 5.237 3.594 -18.103 1.00 78.38 171 PHE A O 1
ATOM 1390 N N . ASN A 1 172 ? 7.128 3.544 -19.315 1.00 81.56 172 ASN A N 1
ATOM 1391 C CA . ASN A 1 172 ? 8.003 3.383 -18.152 1.00 81.56 172 ASN A CA 1
ATOM 1392 C C . ASN A 1 172 ? 7.973 4.619 -17.242 1.00 81.56 172 ASN A C 1
ATOM 1394 O O . ASN A 1 172 ? 7.852 4.468 -16.027 1.00 81.56 172 ASN A O 1
ATOM 1398 N N . ASN A 1 173 ? 7.983 5.827 -17.818 1.00 86.94 173 ASN A N 1
ATOM 1399 C CA . ASN A 1 173 ? 7.873 7.069 -17.046 1.00 86.94 173 ASN A CA 1
ATOM 1400 C C . ASN A 1 173 ? 6.537 7.162 -16.293 1.00 86.94 173 ASN A C 1
ATOM 1402 O O . ASN A 1 173 ? 6.501 7.594 -15.138 1.00 86.94 173 ASN A O 1
ATOM 1406 N N . ASP A 1 174 ? 5.437 6.740 -16.923 1.00 88.81 174 ASP A N 1
ATOM 1407 C CA . ASP A 1 174 ? 4.122 6.734 -16.287 1.00 88.81 174 ASP A CA 1
ATOM 1408 C C . ASP A 1 174 ? 4.060 5.719 -15.142 1.00 88.81 174 ASP A C 1
ATOM 1410 O O . ASP A 1 174 ? 3.593 6.059 -14.050 1.00 88.81 174 ASP A O 1
ATOM 1414 N N . ILE A 1 175 ? 4.576 4.501 -15.340 1.00 89.69 175 ILE A N 1
ATOM 1415 C CA . ILE A 1 175 ? 4.687 3.501 -14.268 1.00 89.69 175 ILE A CA 1
ATOM 1416 C C . ILE A 1 175 ? 5.519 4.048 -13.114 1.00 89.69 175 ILE A C 1
ATOM 1418 O O . ILE A 1 175 ? 5.071 3.995 -11.966 1.00 89.69 175 ILE A O 1
ATOM 1422 N N . GLU A 1 176 ? 6.706 4.582 -13.410 1.00 92.19 176 GLU A N 1
ATOM 1423 C CA . GLU A 1 176 ? 7.613 5.124 -12.407 1.00 92.19 176 GLU A CA 1
ATOM 1424 C C . GLU A 1 176 ? 6.889 6.177 -11.571 1.00 92.19 176 GLU A C 1
ATOM 1426 O O . GLU A 1 176 ? 6.758 6.028 -10.353 1.00 92.19 176 GLU A O 1
ATOM 1431 N N . LYS A 1 177 ? 6.329 7.196 -12.226 1.00 94.31 177 LYS A N 1
ATOM 1432 C CA . LYS A 1 177 ? 5.610 8.284 -11.563 1.00 94.31 177 LYS A CA 1
ATOM 1433 C C . LYS A 1 177 ? 4.496 7.762 -10.653 1.00 94.31 177 LYS A C 1
ATOM 1435 O O . LYS A 1 177 ? 4.405 8.197 -9.505 1.00 94.31 177 LYS A O 1
ATOM 1440 N N . ASN A 1 178 ? 3.689 6.813 -11.128 1.00 93.38 178 ASN A N 1
ATOM 1441 C CA . ASN A 1 178 ? 2.568 6.261 -10.364 1.00 93.38 178 ASN A CA 1
ATOM 1442 C C . ASN A 1 178 ? 3.027 5.429 -9.153 1.00 93.38 178 ASN A C 1
ATOM 1444 O O . ASN A 1 178 ? 2.475 5.574 -8.060 1.00 93.38 178 ASN A O 1
ATOM 1448 N N . ILE A 1 179 ? 4.041 4.574 -9.312 1.00 94.88 179 ILE A N 1
ATOM 1449 C CA . ILE A 1 179 ? 4.599 3.767 -8.213 1.00 94.88 179 ILE A CA 1
ATOM 1450 C C . ILE A 1 179 ? 5.253 4.678 -7.163 1.00 94.88 179 ILE A C 1
ATOM 1452 O O . ILE A 1 179 ? 5.076 4.480 -5.957 1.00 94.88 179 ILE A O 1
ATOM 1456 N N . PHE A 1 180 ? 5.975 5.711 -7.599 1.00 94.19 180 PHE A N 1
ATOM 1457 C CA . PHE A 1 180 ? 6.598 6.676 -6.698 1.00 94.19 180 PHE A CA 1
ATOM 1458 C C . PHE A 1 180 ? 5.598 7.554 -5.959 1.00 94.19 180 PHE A C 1
ATOM 1460 O O . PHE A 1 180 ? 5.834 7.877 -4.794 1.00 94.19 180 PHE A O 1
ATOM 1467 N N . GLU A 1 181 ? 4.497 7.936 -6.603 1.00 95.25 181 GLU A N 1
ATOM 1468 C CA . GLU A 1 181 ? 3.420 8.680 -5.958 1.00 95.25 181 GLU A CA 1
ATOM 1469 C C . GLU A 1 181 ? 2.828 7.876 -4.795 1.00 95.25 181 GLU A C 1
ATOM 1471 O O . GLU A 1 181 ? 2.731 8.397 -3.683 1.00 95.25 181 GLU A O 1
ATOM 1476 N N . ILE A 1 182 ? 2.562 6.581 -5.004 1.00 95.56 182 ILE A N 1
ATOM 1477 C CA . ILE A 1 182 ? 2.096 5.662 -3.951 1.00 95.56 182 ILE A CA 1
ATOM 1478 C C . ILE A 1 182 ? 3.104 5.593 -2.791 1.00 95.56 182 ILE A C 1
ATOM 1480 O O . ILE A 1 182 ? 2.714 5.618 -1.625 1.00 95.56 182 ILE A O 1
ATOM 1484 N N . SER A 1 183 ? 4.402 5.553 -3.096 1.00 94.12 183 SER A N 1
ATOM 1485 C CA . SER A 1 183 ? 5.483 5.411 -2.107 1.00 94.12 183 SER A CA 1
ATOM 1486 C C . SER A 1 183 ? 6.031 6.730 -1.555 1.00 94.12 183 SER A C 1
ATOM 1488 O O . SER A 1 183 ? 7.039 6.741 -0.838 1.00 94.12 183 SER A O 1
ATOM 1490 N N . ARG A 1 184 ? 5.397 7.864 -1.873 1.00 90.81 184 ARG A N 1
ATOM 1491 C CA . ARG A 1 184 ? 5.896 9.193 -1.504 1.00 90.81 184 ARG A CA 1
ATOM 1492 C C . ARG A 1 184 ? 5.878 9.416 0.006 1.00 90.81 184 ARG A C 1
ATOM 1494 O O . ARG A 1 184 ? 6.860 9.922 0.559 1.00 90.81 184 ARG A O 1
ATOM 1501 N N . ASN A 1 185 ? 4.758 9.087 0.643 1.00 89.44 185 ASN A N 1
ATOM 1502 C CA . ASN A 1 185 ? 4.500 9.239 2.073 1.00 89.44 185 ASN A CA 1
ATOM 1503 C C . ASN A 1 185 ? 3.346 8.316 2.512 1.00 89.44 185 ASN A C 1
ATOM 1505 O O . ASN A 1 185 ? 2.709 7.670 1.681 1.00 89.44 185 ASN A O 1
ATOM 1509 N N . GLU A 1 186 ? 3.097 8.257 3.823 1.00 86.69 186 GLU A N 1
ATOM 1510 C CA . GLU A 1 186 ? 2.055 7.399 4.398 1.00 86.69 186 GLU A CA 1
ATOM 1511 C C . GLU A 1 186 ? 0.662 7.755 3.871 1.00 86.69 186 GLU A C 1
ATOM 1513 O O . GLU A 1 186 ? -0.084 6.868 3.475 1.00 86.69 186 GLU A O 1
ATOM 1518 N N . ASP A 1 187 ? 0.335 9.044 3.780 1.00 89.88 187 ASP A N 1
ATOM 1519 C CA . ASP A 1 187 ? -0.986 9.487 3.329 1.00 89.88 187 ASP A CA 1
ATOM 1520 C C . ASP A 1 187 ? -1.278 9.067 1.881 1.00 89.88 187 ASP A C 1
ATOM 1522 O O . ASP A 1 187 ? -2.385 8.625 1.583 1.00 89.88 187 ASP A O 1
ATOM 1526 N N . SER A 1 188 ? -0.281 9.131 0.992 1.00 92.81 188 SER A N 1
ATOM 1527 C CA . SER A 1 188 ? -0.417 8.705 -0.412 1.00 92.81 188 SER A CA 1
ATOM 1528 C C . SER A 1 188 ? -0.645 7.197 -0.512 1.00 92.81 188 SER A C 1
ATOM 1530 O O . SER A 1 188 ? -1.496 6.738 -1.276 1.00 92.81 188 SER A O 1
ATOM 1532 N N . PHE A 1 189 ? 0.060 6.417 0.310 1.00 92.38 189 PHE A N 1
ATOM 1533 C CA . PHE A 1 189 ? -0.147 4.976 0.400 1.00 92.38 189 PHE A CA 1
ATOM 1534 C C . PHE A 1 189 ? -1.544 4.628 0.939 1.00 92.38 189 PHE A C 1
ATOM 1536 O O . PHE A 1 189 ? -2.224 3.762 0.383 1.00 92.38 189 PHE A O 1
ATOM 1543 N N . ILE A 1 190 ? -2.006 5.320 1.985 1.00 89.56 190 ILE A N 1
ATOM 1544 C CA . ILE A 1 190 ? -3.344 5.122 2.558 1.00 89.56 190 ILE A CA 1
ATOM 1545 C C . ILE A 1 190 ? -4.435 5.519 1.558 1.00 89.56 190 ILE A C 1
ATOM 1547 O O . ILE A 1 190 ? -5.404 4.775 1.402 1.00 89.56 190 ILE A O 1
ATOM 1551 N N . ALA A 1 191 ? -4.263 6.623 0.827 1.00 92.44 191 ALA A N 1
ATOM 1552 C CA . ALA A 1 191 ? -5.178 7.032 -0.237 1.00 92.44 191 ALA A CA 1
ATOM 1553 C C . ALA A 1 191 ? -5.258 5.977 -1.354 1.00 92.44 191 ALA A C 1
ATOM 1555 O O . ALA A 1 191 ? -6.346 5.638 -1.824 1.00 92.44 191 ALA A O 1
ATOM 1556 N N . ALA A 1 192 ? -4.124 5.381 -1.733 1.00 93.25 192 ALA A N 1
ATOM 1557 C CA . ALA A 1 192 ? -4.106 4.279 -2.690 1.00 93.25 192 ALA A CA 1
ATOM 1558 C C . ALA A 1 192 ? -4.836 3.036 -2.143 1.00 93.25 192 ALA A C 1
ATOM 1560 O O . ALA A 1 192 ? -5.624 2.417 -2.857 1.00 93.25 192 ALA A O 1
ATOM 1561 N N . CYS A 1 193 ? -4.653 2.695 -0.863 1.00 91.69 193 CYS A N 1
ATOM 1562 C CA . CYS A 1 193 ? -5.398 1.610 -0.215 1.00 91.69 193 CYS A CA 1
ATOM 1563 C C . CYS A 1 193 ? -6.914 1.868 -0.199 1.00 91.69 193 CYS A C 1
ATOM 1565 O O . CYS A 1 193 ? -7.700 0.948 -0.435 1.00 91.69 193 CYS A O 1
ATOM 1567 N N . GLN A 1 194 ? -7.333 3.110 0.059 1.00 88.19 194 GLN A N 1
ATOM 1568 C CA . GLN A 1 194 ? -8.739 3.525 0.023 1.00 88.19 194 GLN A CA 1
ATOM 1569 C C . GLN A 1 194 ? -9.330 3.335 -1.371 1.00 88.19 194 GLN A C 1
ATOM 1571 O O . GLN A 1 194 ? -10.368 2.689 -1.511 1.00 88.19 194 GLN A O 1
ATOM 1576 N N . SER A 1 195 ? -8.630 3.832 -2.392 1.00 91.88 195 SER A N 1
ATOM 1577 C CA . SER A 1 195 ? -9.051 3.728 -3.790 1.00 91.88 195 SER A CA 1
ATOM 1578 C C . SER A 1 195 ? -9.182 2.269 -4.244 1.00 91.88 195 SER A C 1
ATOM 1580 O O . SER A 1 195 ? -10.218 1.860 -4.765 1.00 91.88 195 SER A O 1
ATOM 1582 N N . TYR A 1 196 ? -8.160 1.445 -3.988 1.00 90.62 196 TYR A N 1
ATOM 1583 C CA . TYR A 1 196 ? -8.071 0.102 -4.571 1.00 90.62 196 TYR A CA 1
ATOM 1584 C C . TYR A 1 196 ? -8.720 -1.013 -3.760 1.00 90.62 196 TYR A C 1
ATOM 1586 O O . TYR A 1 196 ? -9.148 -2.021 -4.330 1.00 90.62 196 TYR A O 1
ATOM 1594 N N . PHE A 1 197 ? -8.767 -0.865 -2.438 1.00 86.81 197 PHE A N 1
ATOM 1595 C CA . PHE A 1 197 ? -9.192 -1.926 -1.524 1.00 86.81 197 PHE A CA 1
ATOM 1596 C C . PHE A 1 197 ? -10.304 -1.484 -0.578 1.00 86.81 197 PHE A C 1
ATOM 1598 O O . PHE A 1 197 ? -10.628 -2.225 0.346 1.00 86.81 197 PHE A O 1
ATOM 1605 N N . LYS A 1 198 ? -10.896 -0.299 -0.803 1.00 85.75 198 LYS A N 1
ATOM 1606 C CA . LYS A 1 198 ? -11.923 0.284 0.074 1.00 85.75 198 LYS A CA 1
ATOM 1607 C C . LYS A 1 198 ? -11.465 0.319 1.535 1.00 85.75 198 LYS A C 1
ATOM 1609 O O . LYS A 1 198 ? -12.255 0.095 2.447 1.00 85.75 198 LYS A O 1
ATOM 1614 N N . PHE A 1 199 ? -10.168 0.545 1.750 1.00 82.31 199 PHE A N 1
ATOM 1615 C CA . PHE A 1 199 ? -9.596 0.609 3.087 1.00 82.31 199 PHE A CA 1
ATOM 1616 C C . PHE A 1 199 ? -10.303 1.694 3.903 1.00 82.31 199 PHE A C 1
ATOM 1618 O O . PHE A 1 199 ? -10.406 2.834 3.462 1.00 82.31 199 PHE A O 1
ATOM 1625 N N . VAL A 1 200 ? -10.762 1.360 5.106 1.00 77.12 200 VAL A N 1
ATOM 1626 C CA . VAL A 1 200 ? -11.356 2.328 6.031 1.00 77.12 200 VAL A CA 1
ATOM 1627 C C . VAL A 1 200 ? -10.344 2.596 7.132 1.00 77.12 200 VAL A C 1
ATOM 1629 O O . VAL A 1 200 ? -9.906 1.675 7.823 1.00 77.12 200 VAL A O 1
ATOM 1632 N N . LYS A 1 201 ? -9.945 3.863 7.288 1.00 74.38 201 LYS A N 1
ATOM 1633 C CA . LYS A 1 201 ? -9.015 4.250 8.351 1.00 74.38 201 LYS A CA 1
ATOM 1634 C C . LYS A 1 201 ? -9.691 4.017 9.712 1.00 74.38 201 LYS A C 1
ATOM 1636 O O . LYS A 1 201 ? -10.833 4.452 9.876 1.00 74.38 201 LYS A O 1
ATOM 1641 N N . PRO A 1 202 ? -9.012 3.386 10.689 1.00 73.94 202 PRO A N 1
ATOM 1642 C CA . PRO A 1 202 ? -9.556 3.233 12.032 1.00 73.94 202 PRO A CA 1
ATOM 1643 C C . PRO A 1 202 ? -9.943 4.585 12.634 1.00 73.94 202 PRO A C 1
ATOM 1645 O O . PRO A 1 202 ? -9.200 5.564 12.522 1.00 73.94 202 PRO A O 1
ATOM 1648 N N . LYS A 1 203 ? -11.109 4.636 13.279 1.00 77.00 203 LYS A N 1
ATOM 1649 C CA . LYS A 1 203 ? -11.566 5.819 14.006 1.00 77.00 203 LYS A CA 1
ATOM 1650 C C . LYS A 1 203 ? -10.853 5.882 15.353 1.00 77.00 203 LYS A C 1
ATOM 1652 O O . LYS A 1 203 ? -10.980 4.971 16.166 1.00 77.00 203 LYS A O 1
ATOM 1657 N N . GLU A 1 204 ? -10.122 6.962 15.597 1.00 79.81 204 GLU A N 1
ATOM 1658 C CA . GLU A 1 204 ? -9.481 7.182 16.891 1.00 79.81 204 GLU A CA 1
ATOM 1659 C C . GLU A 1 204 ? -10.522 7.591 17.938 1.00 79.81 204 GLU A C 1
ATOM 1661 O O . GLU A 1 204 ? -11.304 8.525 17.741 1.00 79.81 204 GLU A O 1
ATOM 1666 N N . ILE A 1 205 ? -10.530 6.879 19.065 1.00 77.50 205 ILE A N 1
ATOM 1667 C CA . ILE A 1 205 ? -11.356 7.207 20.225 1.00 77.50 205 ILE A CA 1
ATOM 1668 C C . ILE A 1 205 ? -10.479 7.998 21.190 1.00 77.50 205 ILE A C 1
ATOM 1670 O O . ILE A 1 205 ? -9.521 7.469 21.753 1.00 77.50 205 ILE A O 1
ATOM 1674 N N . LEU A 1 206 ? -10.805 9.276 21.381 1.00 79.69 206 LEU A N 1
ATOM 1675 C CA . LEU A 1 206 ? -10.098 10.124 22.334 1.00 79.69 206 LEU A CA 1
ATOM 1676 C C . LEU A 1 206 ? -10.493 9.734 23.758 1.00 79.69 206 LEU A C 1
ATOM 1678 O O . LEU A 1 206 ? -11.620 9.976 24.196 1.00 79.69 206 LEU A O 1
ATOM 1682 N N . LEU A 1 207 ? -9.547 9.146 24.483 1.00 78.75 207 LEU A N 1
ATOM 1683 C CA . LEU A 1 207 ? -9.690 8.908 25.911 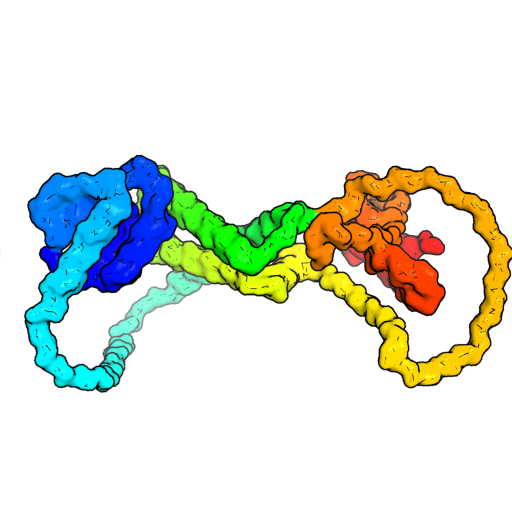1.00 78.75 207 LEU A CA 1
ATOM 1684 C C . LEU A 1 207 ? -9.388 10.205 26.678 1.00 78.75 207 LEU A C 1
ATOM 1686 O O . LEU A 1 207 ? -8.461 10.936 26.321 1.00 78.75 207 LEU A O 1
ATOM 1690 N N . PRO A 1 208 ? -10.160 10.530 27.725 1.00 76.62 208 PRO A N 1
ATOM 1691 C CA . PRO A 1 208 ? -9.940 11.732 28.510 1.00 76.62 208 PRO A CA 1
ATOM 1692 C C . PRO A 1 208 ? -8.641 11.602 29.311 1.00 76.62 208 PRO A C 1
ATOM 1694 O O . PRO A 1 208 ? -8.608 10.918 30.331 1.00 76.62 208 PRO A O 1
ATOM 1697 N N . THR A 1 209 ? -7.587 12.294 28.883 1.00 68.25 209 THR A N 1
ATOM 1698 C CA . THR A 1 209 ? -6.349 12.439 29.655 1.00 68.25 209 THR A CA 1
ATOM 1699 C C . THR A 1 209 ? -6.602 13.274 30.911 1.00 68.25 209 THR A C 1
ATOM 1701 O O . THR A 1 209 ? -7.291 14.296 30.876 1.00 68.25 209 THR A O 1
ATOM 1704 N N . GLU A 1 210 ? -6.055 12.834 32.045 1.00 60.59 210 GLU A N 1
ATOM 1705 C CA . GLU A 1 210 ? -6.279 13.440 33.368 1.00 60.59 210 GLU A CA 1
ATOM 1706 C C . GLU A 1 210 ? -5.792 14.901 33.491 1.00 60.59 210 GLU A C 1
ATOM 1708 O O . GLU A 1 210 ? -6.103 15.581 34.467 1.00 60.59 210 GLU A O 1
ATOM 1713 N N . GLU A 1 211 ? -5.098 15.439 32.484 1.00 52.88 211 GLU A N 1
ATOM 1714 C CA . GLU A 1 211 ? -4.454 16.758 32.532 1.00 52.88 211 GLU A CA 1
ATOM 1715 C C . GLU A 1 211 ? -5.369 17.960 32.248 1.00 52.88 211 GLU A C 1
ATOM 1717 O O . GLU A 1 211 ? -4.929 19.106 32.337 1.00 52.88 211 GLU A O 1
ATOM 1722 N N . LYS A 1 212 ? -6.664 17.760 31.978 1.00 46.38 212 LYS A N 1
ATOM 1723 C CA . LYS A 1 212 ? -7.639 18.865 32.006 1.00 46.38 212 LYS A CA 1
ATOM 1724 C C . LYS A 1 212 ? -8.728 18.586 33.028 1.00 46.38 212 LYS A C 1
ATOM 1726 O O . LYS A 1 212 ? -9.815 18.110 32.708 1.00 46.38 212 LYS A O 1
ATOM 1731 N N . GLN A 1 213 ? -8.420 18.946 34.274 1.00 45.69 213 GLN A N 1
ATOM 1732 C CA . GLN A 1 213 ? -9.382 19.150 35.354 1.00 45.69 213 GLN A CA 1
ATOM 1733 C C . GLN A 1 213 ? -10.403 20.237 34.969 1.00 45.69 213 GLN A C 1
ATOM 1735 O O . GLN A 1 213 ? -10.308 21.393 35.369 1.00 45.69 213 GLN A O 1
ATOM 1740 N N . GLY A 1 214 ? -11.413 19.864 34.191 1.00 37.03 214 GLY A N 1
ATOM 1741 C CA . GLY A 1 214 ? -12.697 20.549 34.142 1.00 37.03 214 GLY A CA 1
ATOM 1742 C C . GLY A 1 214 ? -13.704 19.673 34.869 1.00 37.03 214 GLY A C 1
ATOM 1743 O O . GLY A 1 214 ? -13.938 18.544 34.449 1.00 37.03 214 GLY A O 1
ATOM 1744 N N . LYS A 1 215 ? -14.260 20.160 35.983 1.00 37.69 215 LYS A N 1
ATOM 1745 C CA . LYS A 1 215 ? -15.311 19.495 36.771 1.00 37.69 215 LYS A CA 1
ATOM 1746 C C . LYS A 1 215 ? -16.407 18.922 35.859 1.00 37.69 215 LYS A C 1
ATOM 1748 O O . LYS A 1 215 ? -17.300 19.653 35.442 1.00 37.69 215 LYS A O 1
ATOM 1753 N N . ILE A 1 216 ? -16.392 17.612 35.617 1.00 32.12 216 ILE A N 1
ATOM 1754 C CA . ILE A 1 216 ? -17.569 16.893 35.127 1.00 32.12 216 ILE A CA 1
ATOM 1755 C C . ILE A 1 216 ? -18.297 16.384 36.365 1.00 32.12 216 ILE A C 1
ATOM 1757 O O . ILE A 1 216 ? -17.908 15.404 36.996 1.00 32.12 216 ILE A O 1
ATOM 1761 N N . CYS A 1 217 ? -19.343 17.112 36.741 1.00 30.39 217 CYS A N 1
ATOM 1762 C CA . CYS A 1 217 ? -20.295 16.680 37.747 1.00 30.39 217 CYS A CA 1
ATOM 1763 C C . CYS A 1 217 ? -21.189 15.606 37.108 1.00 30.39 217 CYS A C 1
ATOM 1765 O O . CYS A 1 217 ? -22.145 15.933 36.407 1.00 30.39 217 CYS A O 1
ATOM 1767 N N . ILE A 1 218 ? -20.861 14.326 37.300 1.00 33.44 218 ILE A N 1
ATOM 1768 C CA . ILE A 1 218 ? -21.750 13.227 36.906 1.00 33.44 218 ILE A CA 1
ATOM 1769 C C . ILE A 1 218 ? -22.823 13.105 37.990 1.00 33.44 218 ILE A C 1
ATOM 1771 O O . ILE A 1 218 ? -22.609 12.492 39.034 1.00 33.44 218 ILE A O 1
ATOM 1775 N N . LYS A 1 219 ? -23.986 13.716 37.750 1.00 35.84 219 LYS A N 1
ATOM 1776 C CA . LYS A 1 219 ? -25.207 13.399 38.495 1.00 35.84 219 LYS A CA 1
ATOM 1777 C C . LYS A 1 219 ? -25.748 12.055 38.002 1.00 35.84 219 LYS A C 1
ATOM 1779 O O . LYS A 1 219 ? -26.156 11.939 36.856 1.00 35.84 219 LYS A O 1
ATOM 1784 N N . ASN A 1 220 ? -25.777 11.098 38.927 1.00 34.16 220 ASN A N 1
ATOM 1785 C CA . ASN A 1 220 ? -26.647 9.923 38.999 1.00 34.16 220 ASN A CA 1
ATOM 1786 C C . ASN A 1 220 ? -26.765 9.047 37.743 1.00 34.16 220 ASN A C 1
ATOM 1788 O O . ASN A 1 220 ? -27.672 9.225 36.935 1.00 34.16 220 ASN A O 1
ATOM 1792 N N . MET A 1 221 ? -25.972 7.974 37.696 1.00 28.62 221 MET A N 1
ATOM 1793 C CA . MET A 1 221 ? -26.370 6.751 36.998 1.00 28.62 221 MET A CA 1
ATOM 1794 C C . MET A 1 221 ? -26.602 5.658 38.045 1.00 28.62 221 MET A C 1
ATOM 1796 O O . MET A 1 221 ? -25.704 5.313 38.814 1.00 28.62 221 MET A O 1
ATOM 1800 N N . LYS A 1 222 ? -27.859 5.209 38.131 1.00 28.12 222 LYS A N 1
ATOM 1801 C CA . LYS A 1 222 ? -28.336 4.153 39.030 1.00 28.12 222 LYS A CA 1
ATOM 1802 C C . LYS A 1 222 ? -27.567 2.852 38.787 1.00 28.12 222 LYS A C 1
ATOM 1804 O O . LYS A 1 222 ? -27.268 2.500 37.652 1.00 28.12 222 LYS A O 1
ATOM 1809 N N . GLN A 1 223 ? -27.297 2.158 39.888 1.00 33.00 223 GLN A N 1
ATOM 1810 C CA . GLN A 1 223 ? -26.696 0.830 39.949 1.00 33.00 223 GLN A CA 1
ATOM 1811 C C . GLN A 1 223 ? -27.487 -0.184 39.113 1.00 33.00 223 GLN A C 1
ATOM 1813 O O . GLN A 1 223 ? -28.702 -0.293 39.268 1.00 33.00 223 GLN A O 1
ATOM 1818 N N . ILE A 1 224 ? -26.777 -0.978 38.312 1.00 27.91 224 ILE A N 1
ATOM 1819 C CA . ILE A 1 224 ? -27.227 -2.314 37.917 1.00 27.91 224 ILE A CA 1
ATOM 1820 C C . ILE A 1 224 ? -26.307 -3.293 38.640 1.00 27.91 224 ILE A C 1
ATOM 1822 O O . ILE A 1 224 ? -25.082 -3.206 38.543 1.00 27.91 224 ILE A O 1
ATOM 1826 N N . SER A 1 225 ? -26.921 -4.139 39.465 1.00 29.42 225 SER A N 1
ATOM 1827 C CA . SER A 1 225 ? -26.250 -5.080 40.347 1.00 29.42 225 SER A CA 1
ATOM 1828 C C . SER A 1 225 ? -25.646 -6.243 39.573 1.00 29.42 225 SER A C 1
ATOM 1830 O O . SER A 1 225 ? -26.274 -6.829 38.696 1.00 29.42 225 SER A O 1
ATOM 1832 N N . SER A 1 226 ? -24.446 -6.603 40.002 1.00 35.81 226 SER A N 1
ATOM 1833 C CA . SER A 1 226 ? -23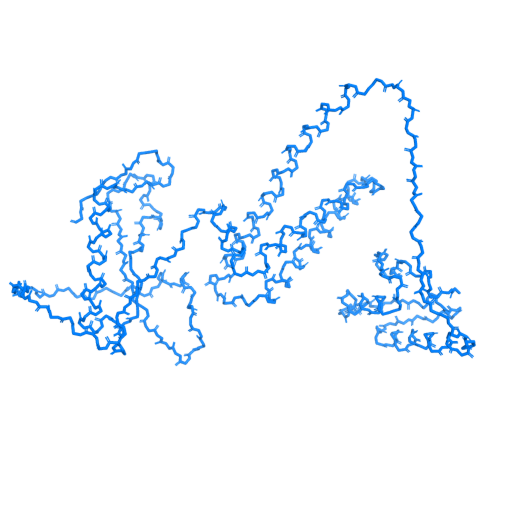.729 -7.842 39.739 1.00 35.81 226 SER A CA 1
ATOM 1834 C C . SER A 1 226 ? -24.567 -9.099 39.974 1.00 35.81 226 SER A C 1
ATOM 1836 O O . SER A 1 226 ? -25.125 -9.254 41.059 1.00 35.81 226 SER A O 1
ATOM 1838 N N . ASN A 1 227 ? -24.550 -10.008 38.998 1.00 27.66 227 ASN A N 1
ATOM 1839 C CA . ASN A 1 227 ? -24.316 -11.445 39.168 1.00 27.66 227 ASN A CA 1
ATOM 1840 C C . ASN A 1 227 ? -24.255 -12.091 37.776 1.00 27.66 227 ASN A C 1
ATOM 1842 O O . ASN A 1 227 ? -25.276 -12.188 37.116 1.00 27.66 227 ASN A O 1
ATOM 1846 N N . ASP A 1 228 ? -23.073 -12.517 37.325 1.00 25.84 228 ASP A N 1
ATOM 1847 C CA . ASP A 1 228 ? -22.855 -13.952 37.147 1.00 25.84 228 ASP A CA 1
ATOM 1848 C C . ASP A 1 228 ? -21.392 -14.310 36.885 1.00 25.84 228 ASP A C 1
ATOM 1850 O O . ASP A 1 228 ? -20.591 -13.551 36.339 1.00 25.84 228 ASP A O 1
ATOM 1854 N N . LYS A 1 229 ? -21.043 -15.482 37.407 1.00 35.28 229 LYS A N 1
ATOM 1855 C CA . LYS A 1 229 ? -19.711 -16.074 37.451 1.00 35.28 229 LYS A CA 1
ATOM 1856 C C . LYS A 1 229 ? -19.493 -16.985 36.240 1.00 35.28 229 LYS A C 1
ATOM 1858 O O . LYS A 1 229 ? -20.382 -17.726 35.856 1.00 35.28 229 LYS A O 1
ATOM 1863 N N . GLN A 1 230 ? -18.222 -17.052 35.838 1.00 33.03 230 GLN A N 1
ATOM 1864 C CA . GLN A 1 230 ? -17.575 -18.082 35.012 1.00 33.03 230 GLN A CA 1
ATOM 1865 C C . GLN A 1 230 ? -17.844 -18.048 33.500 1.00 33.03 230 GLN A C 1
ATOM 1867 O O . GLN A 1 230 ? -18.779 -18.659 33.003 1.00 33.03 230 GLN A O 1
ATOM 1872 N N . LEU A 1 231 ? -16.849 -17.554 32.757 1.00 27.92 231 LEU A N 1
ATOM 1873 C CA . LEU A 1 231 ? -16.369 -18.280 31.583 1.00 27.92 231 LEU A CA 1
ATOM 1874 C C . LEU A 1 231 ? -14.868 -18.541 31.724 1.00 27.92 231 LEU A C 1
ATOM 1876 O O . LEU A 1 231 ? -14.061 -17.637 31.940 1.00 27.92 231 LEU A O 1
ATOM 1880 N N . LYS A 1 232 ? -14.538 -19.831 31.688 1.00 29.72 232 LYS A N 1
ATOM 1881 C CA . LYS A 1 232 ? -13.190 -20.392 31.696 1.00 29.72 232 LYS A CA 1
ATOM 1882 C C . LYS A 1 232 ? -12.579 -20.289 30.297 1.00 29.72 232 LYS A C 1
ATOM 1884 O O . LYS A 1 232 ? -13.286 -20.456 29.313 1.00 29.72 232 LYS A O 1
ATOM 1889 N N . ASN A 1 233 ? -11.261 -20.093 30.286 1.00 32.75 233 ASN A N 1
ATOM 1890 C CA . ASN A 1 233 ? -10.275 -20.515 29.288 1.00 32.75 233 ASN A CA 1
ATOM 1891 C C . ASN A 1 233 ? -10.778 -20.786 27.864 1.00 32.75 233 ASN A C 1
ATOM 1893 O O . ASN A 1 233 ? -11.233 -21.889 27.579 1.00 32.75 233 ASN A O 1
ATOM 1897 N N . TYR A 1 234 ? -10.483 -19.855 26.958 1.00 28.02 234 TYR A N 1
ATOM 1898 C CA . TYR A 1 234 ? -10.062 -20.211 25.608 1.00 28.02 234 TYR A CA 1
ATOM 1899 C C . TYR A 1 234 ? -8.823 -19.401 25.230 1.00 28.02 234 TYR A C 1
ATOM 1901 O O . TYR A 1 234 ? -8.807 -18.172 25.292 1.00 28.02 234 TYR A O 1
ATOM 1909 N N . ASP A 1 235 ? -7.772 -20.143 24.908 1.00 37.22 235 ASP A N 1
ATOM 1910 C CA . ASP A 1 235 ? -6.496 -19.670 24.400 1.00 37.22 235 ASP A CA 1
ATOM 1911 C C . ASP A 1 235 ? -6.666 -19.436 22.891 1.00 37.22 235 ASP A C 1
ATOM 1913 O O . ASP A 1 235 ? -6.785 -20.385 22.122 1.00 37.22 235 ASP A O 1
ATOM 1917 N N . TRP A 1 236 ? -6.765 -18.172 22.476 1.00 32.56 236 TRP A N 1
ATOM 1918 C CA . TRP A 1 236 ? -6.788 -17.768 21.064 1.00 32.56 236 TRP A CA 1
ATOM 1919 C C . TRP A 1 236 ? -5.849 -16.577 20.858 1.00 32.56 236 TRP A C 1
ATOM 1921 O O . TRP A 1 236 ? -6.250 -15.481 20.468 1.00 32.56 236 TRP A O 1
ATOM 1931 N N . ILE A 1 237 ? -4.567 -16.790 21.151 1.00 35.19 237 ILE A N 1
ATOM 1932 C CA . ILE A 1 237 ? -3.477 -15.891 20.764 1.00 35.19 237 ILE A CA 1
ATOM 1933 C C . ILE A 1 237 ? -2.812 -16.488 19.526 1.00 35.19 237 ILE A C 1
ATOM 1935 O O . ILE A 1 237 ? -1.749 -17.081 19.634 1.00 35.19 237 ILE A O 1
ATOM 1939 N N . GLU A 1 238 ? -3.415 -16.349 18.342 1.00 35.03 238 GLU A N 1
ATOM 1940 C CA . GLU A 1 238 ? -2.638 -16.568 17.107 1.00 35.03 238 GLU A CA 1
ATOM 1941 C C . GLU A 1 238 ? -3.134 -15.857 15.839 1.00 35.03 238 GLU A C 1
ATOM 1943 O O . GLU A 1 238 ? -2.394 -15.805 14.860 1.00 35.03 238 GLU A O 1
ATOM 1948 N N . LEU A 1 239 ? -4.292 -15.182 15.854 1.00 33.59 239 LEU A N 1
ATOM 1949 C CA . LEU A 1 239 ? -4.829 -14.527 14.648 1.00 33.59 239 LEU A CA 1
ATOM 1950 C C . LEU A 1 239 ? -4.650 -12.996 14.565 1.00 33.59 239 LEU A C 1
ATOM 1952 O O . LEU A 1 239 ? -5.037 -12.382 13.577 1.00 33.59 239 LEU A O 1
ATOM 1956 N N . LEU A 1 240 ? -3.996 -12.368 15.549 1.00 36.59 240 LEU A N 1
ATOM 1957 C CA . LEU A 1 240 ? -3.740 -10.914 15.583 1.00 36.59 240 LEU A CA 1
ATOM 1958 C C . LEU A 1 240 ? -2.347 -10.504 15.079 1.00 36.59 240 LEU A C 1
ATOM 1960 O O . LEU A 1 240 ? -1.878 -9.409 15.378 1.00 36.59 240 LEU A O 1
ATOM 1964 N N . ARG A 1 241 ? -1.667 -11.352 14.298 1.00 35.66 241 ARG A N 1
ATOM 1965 C CA . ARG A 1 241 ? -0.381 -10.972 13.681 1.00 35.66 241 ARG A CA 1
ATOM 1966 C C . ARG A 1 241 ? -0.518 -9.934 12.557 1.00 35.66 241 ARG A C 1
ATOM 1968 O O . ARG A 1 241 ? 0.481 -9.321 12.210 1.00 35.66 241 ARG A O 1
ATOM 1975 N N . GLY A 1 242 ? -1.730 -9.697 12.045 1.00 33.94 242 GLY A N 1
ATOM 1976 C CA . GLY A 1 242 ? -1.999 -8.742 10.961 1.00 33.94 242 GLY A CA 1
ATOM 1977 C C . GLY A 1 242 ? -2.177 -7.279 11.388 1.00 33.94 242 GLY A C 1
ATOM 1978 O O . GLY A 1 242 ? -2.219 -6.400 10.530 1.00 33.94 242 GLY A O 1
ATOM 1979 N N . VAL A 1 243 ? -2.243 -6.981 12.692 1.00 32.38 243 VAL A N 1
ATOM 1980 C CA . VAL A 1 243 ? -2.049 -5.610 13.186 1.00 32.38 243 VAL A CA 1
ATOM 1981 C C . VAL A 1 243 ? -0.568 -5.479 13.497 1.00 32.38 243 VAL A C 1
ATOM 1983 O O . VAL A 1 243 ? -0.119 -5.776 14.604 1.00 32.38 243 VAL A O 1
ATOM 1986 N N . VAL A 1 244 ? 0.206 -5.087 12.485 1.00 33.25 244 VAL A N 1
ATOM 1987 C CA . VAL A 1 244 ? 1.608 -4.688 12.646 1.00 33.25 244 VAL A CA 1
ATOM 1988 C C . VAL A 1 244 ? 1.658 -3.746 13.836 1.00 33.25 244 VAL A C 1
ATOM 1990 O O . VAL A 1 244 ? 0.987 -2.717 13.812 1.00 33.25 244 VAL A O 1
ATOM 1993 N N . ASN A 1 245 ? 2.385 -4.130 14.887 1.00 37.06 245 ASN A N 1
ATOM 1994 C CA . ASN A 1 245 ? 2.574 -3.317 16.081 1.00 37.06 245 ASN A CA 1
ATOM 1995 C C . ASN A 1 245 ? 2.859 -1.861 15.655 1.00 37.06 245 ASN A C 1
ATOM 1997 O O . ASN A 1 245 ? 3.949 -1.604 15.133 1.00 37.06 245 ASN A O 1
ATOM 2001 N N . PRO A 1 246 ? 1.926 -0.908 15.853 1.00 38.50 246 PRO A N 1
ATOM 2002 C CA . PRO A 1 246 ? 2.158 0.472 15.447 1.00 38.50 246 PRO A CA 1
ATOM 2003 C C . PRO A 1 246 ? 3.230 1.148 16.317 1.00 38.50 246 PRO A C 1
ATOM 2005 O O . PRO A 1 246 ? 3.627 2.274 16.030 1.00 38.50 246 PRO A O 1
ATOM 2008 N N . LEU A 1 247 ? 3.729 0.479 17.367 1.00 36.44 247 LEU A N 1
ATOM 2009 C CA . LEU A 1 247 ? 4.597 1.053 18.384 1.00 36.44 247 LEU A CA 1
ATOM 2010 C C . LEU A 1 247 ? 5.843 0.202 18.674 1.00 36.44 247 LEU A C 1
ATOM 2012 O O . LEU A 1 247 ? 5.834 -0.662 19.542 1.00 36.44 247 LEU A O 1
ATOM 2016 N N . MET A 1 248 ? 6.946 0.567 18.014 1.00 36.56 248 MET A N 1
ATOM 2017 C CA . MET A 1 248 ? 8.339 0.460 18.489 1.00 36.56 248 MET A CA 1
ATOM 2018 C C . MET A 1 248 ? 8.858 -0.907 19.011 1.00 36.56 248 MET A C 1
ATOM 2020 O O . MET A 1 248 ? 8.183 -1.929 19.045 1.00 36.56 248 MET A O 1
ATOM 2024 N N . GLY A 1 249 ? 10.169 -0.952 19.280 1.00 36.19 249 GLY A N 1
ATOM 2025 C CA . GLY A 1 249 ? 10.956 -2.173 19.475 1.00 36.19 249 GLY A CA 1
ATOM 2026 C C . GLY A 1 249 ? 10.550 -3.058 20.661 1.00 36.19 249 GLY A C 1
ATOM 2027 O O . GLY A 1 249 ? 9.837 -2.643 21.571 1.00 36.19 249 GLY A O 1
ATOM 2028 N N . LYS A 1 250 ? 11.100 -4.282 20.657 1.00 47.62 250 LYS A N 1
ATOM 2029 C CA . LYS A 1 250 ? 10.845 -5.440 21.547 1.00 47.62 250 LYS A CA 1
ATOM 2030 C C . LYS A 1 250 ? 10.732 -5.172 23.062 1.00 47.62 250 LYS A C 1
ATOM 2032 O O . LYS A 1 250 ? 10.283 -6.055 23.784 1.00 47.62 250 LYS A O 1
ATOM 2037 N N . ASN A 1 251 ? 11.120 -3.996 23.547 1.00 45.78 251 ASN A N 1
ATOM 2038 C CA . ASN A 1 251 ? 11.161 -3.662 24.972 1.00 45.78 251 ASN A CA 1
ATOM 2039 C C . ASN A 1 251 ? 9.860 -3.029 25.495 1.00 45.78 251 ASN A C 1
ATOM 2041 O O . ASN A 1 251 ? 9.692 -2.913 26.705 1.00 45.78 251 ASN A O 1
ATOM 2045 N N . ALA A 1 252 ? 8.932 -2.650 24.614 1.00 45.38 252 ALA A N 1
ATOM 2046 C CA . ALA A 1 252 ? 7.624 -2.121 24.980 1.00 45.38 252 ALA A CA 1
ATOM 2047 C C . ALA A 1 252 ? 6.529 -3.081 24.497 1.00 45.38 252 ALA A C 1
ATOM 2049 O O . ALA A 1 252 ? 5.838 -2.822 23.516 1.00 45.38 252 ALA A O 1
ATOM 2050 N N . ILE A 1 253 ? 6.386 -4.232 25.167 1.00 51.06 253 ILE A N 1
ATOM 2051 C CA . ILE A 1 253 ? 5.271 -5.159 24.916 1.00 51.06 253 ILE A CA 1
ATOM 2052 C C . ILE A 1 253 ? 4.003 -4.524 25.495 1.00 51.06 253 ILE A C 1
ATOM 2054 O O . ILE A 1 253 ? 3.533 -4.862 26.583 1.00 51.06 253 ILE A O 1
ATOM 2058 N N . HIS A 1 254 ? 3.459 -3.547 24.781 1.00 53.47 254 HIS A N 1
ATOM 2059 C CA . HIS A 1 254 ? 2.125 -3.055 25.045 1.00 53.47 254 HIS A CA 1
ATOM 2060 C C . HIS A 1 254 ? 1.145 -4.159 24.644 1.00 53.47 254 HIS A C 1
ATOM 2062 O O . HIS A 1 254 ? 1.004 -4.487 23.469 1.00 53.47 254 HIS A O 1
ATOM 2068 N N . LYS A 1 255 ? 0.496 -4.779 25.635 1.00 68.00 255 LYS A N 1
ATOM 2069 C CA . LYS A 1 255 ? -0.551 -5.774 25.387 1.00 68.00 255 LYS A CA 1
ATOM 2070 C C . LYS A 1 255 ? -1.762 -5.050 24.801 1.00 68.00 255 LYS A C 1
ATOM 2072 O O . LYS A 1 255 ? -2.499 -4.387 25.534 1.00 68.00 255 LYS A O 1
ATOM 2077 N N . LEU A 1 256 ? -1.903 -5.128 23.483 1.00 76.56 256 LEU A N 1
ATOM 2078 C CA . LEU A 1 256 ? -3.128 -4.775 22.783 1.00 76.56 256 LEU A CA 1
ATOM 2079 C C . LEU A 1 256 ? -4.158 -5.879 23.024 1.00 76.56 256 LEU A C 1
ATOM 2081 O O . LEU A 1 256 ? -3.835 -7.064 22.944 1.00 76.56 256 LEU A O 1
ATOM 2085 N N . THR A 1 257 ? -5.385 -5.476 23.319 1.00 78.81 257 THR A N 1
ATOM 2086 C CA . THR A 1 257 ? -6.539 -6.363 23.435 1.00 78.81 257 THR A CA 1
ATOM 2087 C C . THR A 1 257 ? -7.535 -5.995 22.344 1.00 78.81 257 THR A C 1
ATOM 2089 O O . THR A 1 257 ? -7.648 -4.824 21.968 1.00 78.81 257 THR A O 1
ATOM 2092 N N . THR A 1 258 ? -8.244 -6.994 21.822 1.00 82.31 258 THR A N 1
ATOM 2093 C CA . THR A 1 258 ? -9.273 -6.805 20.799 1.00 82.31 258 THR A CA 1
ATOM 2094 C C . THR A 1 258 ? -10.615 -7.357 21.243 1.00 82.31 258 THR A C 1
ATOM 2096 O O . THR A 1 258 ? -10.674 -8.372 21.935 1.00 82.31 258 THR A O 1
ATOM 2099 N N . PHE A 1 259 ? -11.683 -6.694 20.807 1.00 82.19 259 PHE A N 1
ATOM 2100 C CA . PHE A 1 259 ? -13.016 -7.276 20.723 1.00 82.19 259 PHE A CA 1
ATOM 2101 C C . PHE A 1 259 ? -13.340 -7.510 19.255 1.00 82.19 259 PHE A C 1
ATOM 2103 O O . PHE A 1 259 ? -13.267 -6.585 18.441 1.00 82.19 259 PHE A O 1
ATOM 2110 N N . TYR A 1 260 ? -13.697 -8.743 18.931 1.00 83.94 260 TYR A N 1
ATOM 2111 C CA . TYR A 1 260 ? -14.173 -9.150 17.619 1.00 83.94 260 TYR A CA 1
ATOM 2112 C C . TYR A 1 260 ? -15.464 -9.949 17.780 1.00 83.94 260 TYR A C 1
ATOM 2114 O O . TYR A 1 260 ? -15.733 -10.480 18.858 1.00 83.94 260 TYR A O 1
ATOM 2122 N N . PHE A 1 261 ? -16.244 -10.035 16.711 1.00 80.81 261 PHE A N 1
ATOM 2123 C CA . PHE A 1 261 ? -17.408 -10.910 16.627 1.00 80.81 261 PHE A CA 1
ATOM 2124 C C . PHE A 1 261 ? -17.330 -11.761 15.362 1.00 80.81 261 PHE A C 1
ATOM 2126 O O . PHE A 1 261 ? -16.703 -11.359 14.377 1.00 80.81 261 PHE A O 1
ATOM 2133 N N . SER A 1 262 ? -17.945 -12.939 15.411 1.00 79.69 262 SER A N 1
ATOM 2134 C CA . SER A 1 262 ? -18.234 -13.765 14.242 1.00 79.69 262 SER A CA 1
ATOM 2135 C C . SER A 1 262 ? -19.732 -13.766 13.977 1.00 79.69 262 SER A C 1
ATOM 2137 O O . SER A 1 262 ? -20.532 -13.669 14.906 1.00 79.69 262 SER A O 1
ATOM 2139 N N . ILE A 1 263 ? -20.108 -13.862 12.705 1.00 78.62 263 ILE A N 1
ATOM 2140 C CA . ILE A 1 263 ? -21.495 -14.104 12.313 1.00 78.62 263 ILE A CA 1
ATOM 2141 C C . ILE A 1 263 ? -21.622 -15.600 12.021 1.00 78.62 263 ILE A C 1
ATOM 2143 O O . ILE A 1 263 ? -21.064 -16.087 11.037 1.00 78.62 263 ILE A O 1
ATOM 2147 N N . ASP A 1 264 ? -22.333 -16.319 12.886 1.00 72.50 264 ASP A N 1
ATOM 2148 C CA . ASP A 1 264 ? -22.395 -17.784 12.826 1.00 72.50 264 ASP A CA 1
ATOM 2149 C C . ASP A 1 264 ? -23.419 -18.298 11.795 1.00 72.50 264 ASP A C 1
ATOM 2151 O O . ASP A 1 264 ? -23.208 -19.352 11.195 1.00 72.50 264 ASP A O 1
ATOM 2155 N N . ASP A 1 265 ? -24.494 -17.544 11.534 1.00 78.88 265 ASP A N 1
ATOM 2156 C CA . ASP A 1 265 ? -25.562 -17.917 10.589 1.00 78.88 265 ASP A CA 1
ATOM 2157 C C . ASP A 1 265 ? -25.417 -17.201 9.237 1.00 78.88 265 ASP A C 1
ATOM 2159 O O . ASP A 1 265 ? -26.319 -16.533 8.727 1.00 78.88 265 ASP A O 1
ATOM 2163 N N . LEU A 1 266 ? -24.216 -17.280 8.665 1.00 77.69 266 LEU A N 1
ATOM 2164 C CA . LEU A 1 266 ? -23.977 -16.781 7.319 1.00 77.69 266 LEU A CA 1
ATOM 2165 C C . LEU A 1 266 ? -24.476 -17.789 6.262 1.00 77.69 266 LEU A C 1
ATOM 2167 O O . LEU A 1 266 ? -24.474 -19.008 6.471 1.00 77.69 266 LEU A O 1
ATOM 2171 N N . PRO A 1 267 ? -24.876 -17.314 5.065 1.00 77.94 267 PRO A N 1
ATOM 2172 C CA . PRO A 1 267 ? -25.114 -18.197 3.933 1.00 77.94 267 PRO A CA 1
ATOM 2173 C C . PRO A 1 267 ? -23.883 -19.068 3.662 1.00 77.94 267 PRO A C 1
ATOM 2175 O O . PRO A 1 267 ? -22.762 -18.567 3.690 1.00 77.94 267 PRO A O 1
ATOM 2178 N N . ALA A 1 268 ? -24.080 -20.338 3.288 1.00 80.38 268 ALA A N 1
ATOM 2179 C CA . ALA A 1 268 ? -22.998 -21.319 3.100 1.00 80.38 268 ALA A CA 1
ATOM 2180 C C . ALA A 1 268 ? -21.823 -20.836 2.219 1.00 80.38 268 ALA A C 1
ATOM 2182 O O . ALA A 1 268 ? -20.688 -21.267 2.409 1.00 80.38 268 ALA A O 1
ATOM 2183 N N . ARG A 1 269 ? -22.071 -19.898 1.294 1.00 81.06 269 ARG A N 1
ATOM 2184 C CA . ARG A 1 269 ? -21.043 -19.236 0.470 1.00 81.06 269 ARG A CA 1
ATOM 2185 C C . ARG A 1 269 ? -20.027 -18.385 1.262 1.00 81.06 269 ARG A C 1
ATOM 2187 O O . ARG A 1 269 ? -18.991 -18.038 0.705 1.00 81.06 269 ARG A O 1
ATOM 2194 N N . HIS A 1 270 ? -20.297 -18.059 2.529 1.00 74.62 270 HIS A N 1
ATOM 2195 C CA . HIS A 1 270 ? -19.453 -17.227 3.396 1.00 74.62 270 HIS A CA 1
ATOM 2196 C C . HIS A 1 270 ? -18.908 -17.963 4.643 1.00 74.62 270 HIS A C 1
ATOM 2198 O O . HIS A 1 270 ? -17.991 -17.447 5.279 1.00 74.62 270 HIS A O 1
ATOM 2204 N N . ASN A 1 271 ? -19.374 -19.184 4.947 1.00 67.25 271 ASN A N 1
ATOM 2205 C CA . ASN A 1 271 ? -19.095 -19.911 6.207 1.00 67.25 271 ASN A CA 1
ATOM 2206 C C . ASN A 1 271 ? -17.644 -20.375 6.411 1.00 67.25 271 ASN A C 1
ATOM 2208 O O . ASN A 1 271 ? -17.302 -20.900 7.465 1.00 67.25 271 ASN A O 1
ATOM 2212 N N . SER A 1 272 ? -16.778 -20.226 5.409 1.00 57.84 272 SER A N 1
ATOM 2213 C CA . SER A 1 272 ? -15.396 -20.740 5.440 1.00 57.84 272 SER A CA 1
ATOM 2214 C C . SER A 1 272 ? -14.339 -19.645 5.338 1.00 57.84 272 SER A C 1
ATOM 2216 O O . SER A 1 272 ? -13.156 -19.930 5.165 1.00 57.84 272 SER A O 1
ATOM 2218 N N . SER A 1 273 ? -14.756 -18.385 5.394 1.00 61.50 273 SER A N 1
ATOM 2219 C CA . SER A 1 273 ? -13.882 -17.248 5.159 1.00 61.50 273 SER A CA 1
ATOM 2220 C C . SER A 1 273 ? -13.635 -16.498 6.461 1.00 61.50 273 SER A C 1
ATOM 2222 O O . SER A 1 273 ? -14.575 -16.121 7.155 1.00 61.50 273 SER A O 1
ATOM 2224 N N . LEU A 1 274 ? -12.367 -16.176 6.743 1.00 65.06 274 LEU A N 1
ATOM 2225 C CA . LEU A 1 274 ? -11.988 -15.204 7.778 1.00 65.06 274 LEU A CA 1
ATOM 2226 C C . LEU A 1 274 ? -12.703 -13.848 7.614 1.00 65.06 274 LEU A C 1
ATOM 2228 O O . LEU A 1 274 ? -12.711 -13.051 8.544 1.00 65.06 274 LEU A O 1
ATOM 2232 N N . SER A 1 275 ? -13.345 -13.598 6.465 1.00 63.00 275 SER A N 1
ATOM 2233 C CA . SER A 1 275 ? -14.237 -12.453 6.260 1.00 63.00 275 SER A CA 1
ATOM 2234 C C . SER A 1 275 ? -15.453 -12.417 7.187 1.00 63.00 275 SER A C 1
ATOM 2236 O O . SER A 1 275 ? -16.116 -11.390 7.202 1.00 63.00 275 SER A O 1
ATOM 2238 N N . ALA A 1 276 ? -15.776 -13.507 7.889 1.00 67.62 276 ALA A N 1
ATOM 2239 C CA . ALA A 1 276 ? -16.864 -13.555 8.867 1.00 67.62 276 ALA A CA 1
ATOM 2240 C C . ALA A 1 276 ? -16.457 -13.028 10.254 1.00 67.62 276 ALA A C 1
ATOM 2242 O O . ALA A 1 276 ? -17.318 -12.873 11.116 1.00 67.62 276 ALA A O 1
ATOM 2243 N N . VAL A 1 277 ? -15.159 -12.785 10.486 1.00 75.56 277 VAL A N 1
ATOM 2244 C CA . VAL A 1 277 ? -14.642 -12.243 11.747 1.00 75.56 277 VAL A CA 1
ATOM 2245 C C . VAL A 1 277 ? -14.418 -10.746 11.590 1.00 75.56 277 VAL A C 1
ATOM 2247 O O . VAL A 1 277 ? -13.609 -10.302 10.774 1.00 75.56 277 VAL A O 1
ATOM 2250 N N . HIS A 1 278 ? -15.110 -9.963 12.407 1.00 76.38 278 HIS A N 1
ATOM 2251 C CA . HIS A 1 278 ? -15.100 -8.50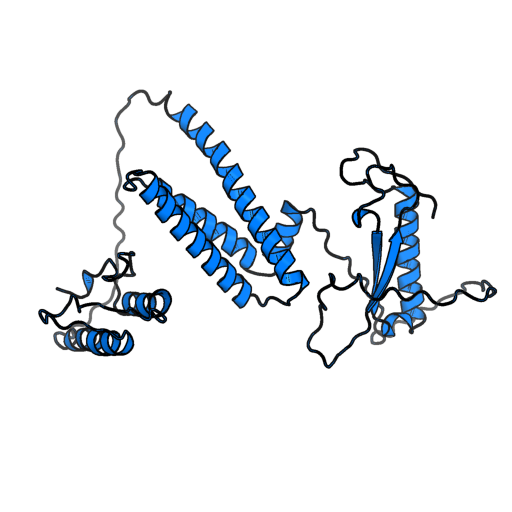9 12.332 1.00 76.38 278 HIS A CA 1
ATOM 2252 C C . HIS A 1 278 ? -14.522 -7.914 13.617 1.00 76.38 278 HIS A C 1
ATOM 2254 O O . HIS A 1 278 ? -14.963 -8.226 14.723 1.00 76.38 278 HIS A O 1
ATOM 2260 N N . LEU A 1 279 ? -13.516 -7.047 13.473 1.00 79.19 279 LEU A N 1
ATOM 2261 C CA . LEU A 1 279 ? -12.915 -6.312 14.585 1.00 79.19 279 LEU A CA 1
ATOM 2262 C C . LEU A 1 279 ? -13.802 -5.116 14.954 1.00 79.19 279 LEU A C 1
ATOM 2264 O O . LEU A 1 279 ? -14.022 -4.242 14.120 1.00 79.19 279 LEU A O 1
ATOM 2268 N N . LEU A 1 280 ? -14.248 -5.053 16.208 1.00 81.62 280 LEU A N 1
ATOM 2269 C CA . LEU A 1 280 ? -15.030 -3.931 16.741 1.00 81.62 280 LEU A CA 1
ATOM 2270 C C . LEU A 1 280 ? -14.156 -2.915 17.467 1.00 81.62 280 LEU A C 1
ATOM 2272 O O . LEU A 1 280 ? -14.330 -1.711 17.315 1.00 81.62 280 LEU A O 1
ATOM 2276 N N . LEU A 1 281 ? -13.216 -3.396 18.282 1.00 83.56 281 LEU A N 1
ATOM 2277 C CA . LEU A 1 281 ? -12.433 -2.525 19.149 1.00 83.56 281 LEU A CA 1
ATOM 2278 C C . LEU A 1 281 ? -11.016 -3.059 19.336 1.00 83.56 281 LEU A C 1
ATOM 2280 O O . LEU A 1 281 ? -10.820 -4.246 19.584 1.00 83.56 281 LEU A O 1
ATOM 2284 N N . LEU A 1 282 ? -10.037 -2.159 19.276 1.00 85.88 282 LEU A N 1
ATOM 2285 C CA . LEU A 1 282 ? -8.629 -2.409 19.575 1.00 85.88 282 LEU A CA 1
ATOM 2286 C C . LEU A 1 282 ? -8.166 -1.369 20.600 1.00 85.88 282 LEU A C 1
ATOM 2288 O O . LEU A 1 282 ? -8.328 -0.172 20.377 1.00 85.88 282 LEU A O 1
ATOM 2292 N N . TYR A 1 283 ? -7.604 -1.814 21.721 1.00 84.31 283 TYR A N 1
ATOM 2293 C CA . TYR A 1 283 ? -7.217 -0.926 22.822 1.00 84.31 283 TYR A CA 1
ATOM 2294 C C . TYR A 1 283 ? -6.014 -1.471 23.599 1.00 84.31 283 TYR A C 1
ATOM 2296 O O . TYR A 1 283 ? -5.713 -2.665 23.551 1.00 84.31 283 TYR A O 1
ATOM 2304 N N . TYR A 1 284 ? -5.320 -0.613 24.352 1.00 82.06 284 TYR A N 1
ATOM 2305 C CA . TYR A 1 284 ? -4.277 -1.071 25.270 1.00 82.06 284 TYR A CA 1
ATOM 2306 C C . TYR A 1 284 ? -4.887 -1.585 26.564 1.00 82.06 284 TYR A C 1
ATOM 2308 O O . TYR A 1 284 ? -5.726 -0.917 27.161 1.00 82.06 284 TYR A O 1
ATOM 2316 N N . LYS A 1 285 ? -4.386 -2.714 27.075 1.00 83.75 285 LYS A N 1
ATOM 2317 C CA . LYS A 1 285 ? -4.867 -3.284 28.341 1.00 83.75 285 LYS A CA 1
ATOM 2318 C C . LYS A 1 285 ? -4.924 -2.258 29.486 1.00 83.75 285 LYS A C 1
ATOM 2320 O O . LYS A 1 285 ? -5.937 -2.177 30.169 1.00 83.75 285 LYS A O 1
ATOM 2325 N N . LYS A 1 286 ? -3.882 -1.428 29.626 1.00 83.62 286 LYS A N 1
ATOM 2326 C CA . LYS A 1 286 ? -3.812 -0.361 30.642 1.00 83.62 286 LYS A CA 1
ATOM 2327 C C . LYS A 1 286 ? -4.993 0.618 30.579 1.00 83.62 286 LYS A C 1
ATOM 2329 O O . LYS A 1 286 ? -5.444 1.084 31.616 1.00 83.62 286 LYS A O 1
ATOM 2334 N N . ASP A 1 287 ? -5.500 0.903 29.381 1.00 84.81 287 ASP A N 1
ATOM 2335 C CA . ASP A 1 287 ? -6.581 1.866 29.183 1.00 84.81 287 ASP A CA 1
ATOM 2336 C C . ASP A 1 287 ? -7.924 1.246 29.568 1.00 84.81 287 ASP A C 1
ATOM 2338 O O . ASP A 1 287 ? -8.834 1.950 29.972 1.00 84.81 287 ASP A O 1
ATOM 2342 N N . PHE A 1 288 ? -8.059 -0.074 29.490 1.00 86.75 288 PHE A N 1
ATOM 2343 C CA . PHE A 1 288 ? -9.278 -0.775 29.893 1.00 86.75 288 PHE A CA 1
ATOM 2344 C C . PHE A 1 288 ? -9.312 -1.133 31.376 1.00 86.75 288 PHE A C 1
ATOM 2346 O O . PHE A 1 288 ? -10.389 -1.316 31.950 1.00 86.75 288 PHE A O 1
ATOM 2353 N N . ASP A 1 289 ? -8.147 -1.240 32.009 1.00 87.25 289 ASP A N 1
ATOM 2354 C CA . ASP A 1 289 ? -8.063 -1.421 33.456 1.00 87.25 289 ASP A CA 1
ATOM 2355 C C . ASP A 1 289 ? -8.617 -0.172 34.184 1.00 87.25 289 ASP A C 1
ATOM 2357 O O . ASP A 1 289 ? -9.305 -0.311 35.201 1.00 87.25 289 ASP A O 1
ATOM 2361 N N . ASP A 1 290 ? -8.453 1.026 33.602 1.00 91.44 290 ASP A N 1
ATOM 2362 C CA . ASP A 1 290 ? -9.102 2.260 34.064 1.00 91.44 290 ASP A CA 1
ATOM 2363 C C . ASP A 1 290 ? -10.632 2.232 33.865 1.00 91.44 290 ASP A C 1
ATOM 2365 O O . ASP A 1 290 ? -11.148 1.995 32.771 1.00 91.44 290 ASP A O 1
ATOM 2369 N N . GLU A 1 291 ? -11.390 2.498 34.933 1.00 91.00 291 GLU A N 1
ATOM 2370 C CA . GLU A 1 291 ? -12.855 2.397 34.916 1.00 91.00 291 GLU A CA 1
ATOM 2371 C C . GLU A 1 291 ? -13.511 3.430 33.990 1.00 91.00 291 GLU A C 1
ATOM 2373 O O . GLU A 1 291 ? -14.510 3.128 33.329 1.00 91.00 291 GLU A O 1
ATOM 2378 N N . LYS A 1 292 ? -12.971 4.651 33.934 1.00 91.25 292 LYS A N 1
ATOM 2379 C CA . LYS A 1 292 ? -13.545 5.741 33.141 1.00 91.25 292 LYS A CA 1
ATOM 2380 C C . LYS A 1 292 ? -13.368 5.464 31.652 1.00 91.25 292 LYS A C 1
ATOM 2382 O O . LYS A 1 292 ? -14.338 5.534 30.898 1.00 91.25 292 LYS A O 1
ATOM 2387 N N . ASN A 1 293 ? -12.162 5.094 31.245 1.00 89.88 293 ASN A N 1
ATOM 2388 C CA . ASN A 1 293 ? -11.846 4.694 29.882 1.00 89.88 293 ASN A CA 1
ATOM 2389 C C . ASN A 1 293 ? -12.625 3.441 29.481 1.00 89.88 293 ASN A C 1
ATOM 2391 O O . ASN A 1 293 ? -13.239 3.429 28.417 1.00 89.88 293 ASN A O 1
ATOM 2395 N N . ARG A 1 294 ? -12.713 2.429 30.355 1.00 91.25 294 ARG A N 1
ATOM 2396 C CA . ARG A 1 294 ? -13.529 1.230 30.115 1.00 91.25 294 ARG A CA 1
ATOM 2397 C C . ARG A 1 294 ? -14.990 1.567 29.823 1.00 91.25 294 ARG A C 1
ATOM 2399 O O . ARG A 1 294 ? -15.554 1.019 28.881 1.00 91.25 294 ARG A O 1
ATOM 2406 N N . LYS A 1 295 ? -15.602 2.490 30.576 1.00 90.69 295 LYS A N 1
ATOM 2407 C CA . LYS A 1 295 ? -16.978 2.953 30.309 1.00 90.69 295 LYS A CA 1
ATOM 2408 C C . LYS A 1 295 ? -17.113 3.611 28.936 1.00 90.69 295 LYS A C 1
ATOM 2410 O O . LYS A 1 295 ? -18.100 3.366 28.254 1.00 90.69 295 LYS A O 1
ATOM 2415 N N . ILE A 1 296 ? -16.136 4.417 28.524 1.00 90.56 296 ILE A N 1
ATOM 2416 C CA . ILE A 1 296 ? -16.135 5.080 27.210 1.00 90.56 296 ILE A CA 1
ATOM 2417 C C . ILE A 1 296 ? -15.991 4.054 26.084 1.00 90.56 296 ILE A C 1
ATOM 2419 O O . ILE A 1 296 ? -16.743 4.102 25.114 1.00 90.56 296 ILE A O 1
ATOM 2423 N N . LEU A 1 297 ? -15.066 3.104 26.237 1.00 87.62 297 LEU A N 1
ATOM 2424 C CA . LEU A 1 297 ? -14.850 2.020 25.282 1.00 87.62 297 LEU A CA 1
ATOM 2425 C C . LEU A 1 297 ? -16.114 1.169 25.111 1.00 87.62 297 LEU A C 1
ATOM 2427 O O . LEU A 1 297 ? -16.530 0.928 23.983 1.00 87.62 297 LEU A O 1
ATOM 2431 N N . PHE A 1 298 ? -16.771 0.782 26.211 1.00 89.12 298 PHE A N 1
ATOM 2432 C CA . PHE A 1 298 ? -18.037 0.048 26.144 1.00 89.12 298 PHE A CA 1
ATOM 2433 C C . PHE A 1 298 ? -19.180 0.879 25.568 1.00 89.12 298 PHE A C 1
ATOM 2435 O O . PHE A 1 298 ? -19.962 0.348 24.794 1.00 89.12 298 PHE A O 1
ATOM 2442 N N . ALA A 1 299 ? -19.274 2.171 25.887 1.00 89.25 299 ALA A N 1
ATOM 2443 C CA . ALA A 1 299 ? -20.295 3.033 25.297 1.00 89.25 299 ALA A CA 1
ATOM 2444 C C . ALA A 1 299 ? -20.138 3.138 23.772 1.00 89.25 299 ALA A C 1
ATOM 2446 O O . ALA A 1 299 ? -21.132 3.108 23.048 1.00 89.25 299 ALA A O 1
ATOM 2447 N N . GLN A 1 300 ? -18.898 3.227 23.280 1.00 88.00 300 GLN A N 1
ATOM 2448 C CA . GLN A 1 300 ? -18.622 3.216 21.846 1.00 88.00 300 GLN A CA 1
ATOM 2449 C C . GLN A 1 300 ? -18.932 1.845 21.229 1.00 88.00 300 GLN A C 1
ATOM 2451 O O . GLN A 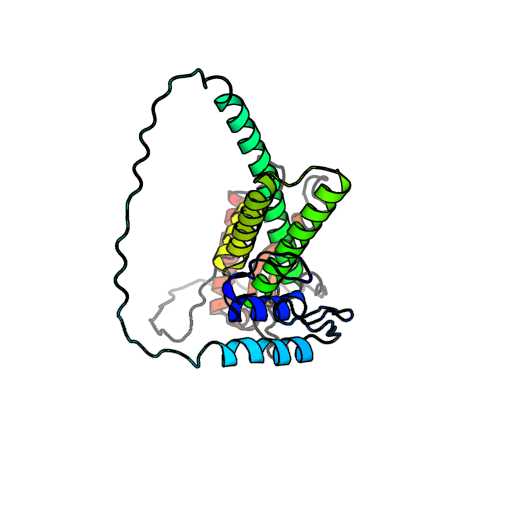1 300 ? -19.593 1.798 20.199 1.00 88.00 300 GLN A O 1
ATOM 2456 N N . LEU A 1 301 ? -18.549 0.750 21.893 1.00 87.31 301 LEU A N 1
ATOM 2457 C CA . LEU A 1 301 ? -18.877 -0.610 21.461 1.00 87.31 301 LEU A CA 1
ATOM 2458 C C . LEU A 1 301 ? -20.393 -0.817 21.346 1.00 87.31 301 LEU A C 1
ATOM 2460 O O . LEU A 1 301 ? -20.864 -1.258 20.309 1.00 87.31 301 LEU A O 1
ATOM 2464 N N . SER A 1 302 ? -21.164 -0.455 22.375 1.00 89.75 302 SER A N 1
ATOM 2465 C CA . SER A 1 302 ? -22.627 -0.559 22.353 1.00 89.75 302 SER A CA 1
ATOM 2466 C C . SER A 1 302 ? -23.242 0.280 21.239 1.00 89.75 302 SER A C 1
ATOM 2468 O O . SER A 1 302 ? -24.176 -0.164 20.588 1.00 89.75 302 SER A O 1
ATOM 2470 N N . LYS A 1 303 ? -22.708 1.479 20.981 1.00 89.56 303 LYS A N 1
ATOM 2471 C CA . LYS A 1 303 ? -23.174 2.309 19.869 1.00 89.56 303 LYS A CA 1
ATOM 2472 C C . LYS A 1 303 ? -22.943 1.630 18.516 1.00 89.56 303 LYS A C 1
ATOM 2474 O O . LYS A 1 303 ? -23.833 1.662 17.672 1.00 89.56 303 LYS A O 1
ATOM 2479 N N . ASP A 1 304 ? -21.764 1.053 18.314 1.00 85.44 304 ASP A N 1
ATOM 2480 C CA . ASP A 1 304 ? -21.405 0.414 17.047 1.00 85.44 304 ASP A CA 1
ATOM 2481 C C . ASP A 1 304 ? -22.181 -0.902 16.849 1.00 85.44 304 ASP A C 1
ATOM 2483 O O . ASP A 1 304 ? -22.619 -1.183 15.738 1.00 85.44 304 ASP A O 1
ATOM 2487 N N . LEU A 1 305 ? -22.445 -1.654 17.926 1.00 85.88 305 LEU A N 1
ATOM 2488 C CA . LEU A 1 305 ? -23.335 -2.822 17.908 1.00 85.88 305 LEU A CA 1
ATOM 2489 C C . LEU A 1 305 ? -24.779 -2.434 17.557 1.00 85.88 305 LEU A C 1
ATOM 2491 O O . LEU A 1 305 ? -25.371 -3.055 16.684 1.00 85.88 305 LEU A O 1
ATOM 2495 N N . ASN A 1 306 ? -25.320 -1.370 18.155 1.00 88.94 306 ASN A N 1
ATOM 2496 C CA . ASN A 1 306 ? -26.671 -0.908 17.828 1.00 88.94 306 ASN A CA 1
ATOM 2497 C C . ASN A 1 306 ? -26.784 -0.458 16.360 1.00 88.94 306 ASN A C 1
ATOM 2499 O O . ASN A 1 306 ? -27.767 -0.769 15.703 1.00 88.94 306 ASN A O 1
ATOM 2503 N N . SER A 1 307 ? -25.768 0.228 15.820 1.00 87.50 307 SER A N 1
ATOM 2504 C CA . SER A 1 307 ? -25.740 0.583 14.391 1.00 87.50 307 SER A CA 1
ATOM 2505 C C . SER A 1 307 ? -25.659 -0.661 13.504 1.00 87.50 307 SER A C 1
ATOM 2507 O O . SER A 1 307 ? -26.316 -0.707 12.475 1.00 87.50 307 SER A O 1
ATOM 2509 N N . LEU A 1 308 ? -24.927 -1.707 13.906 1.00 85.06 308 LEU A N 1
ATOM 2510 C CA . LEU A 1 308 ? -24.918 -2.980 13.174 1.00 85.06 308 LEU A CA 1
ATOM 2511 C C . LEU A 1 308 ? -26.284 -3.681 13.184 1.00 85.06 308 LEU A C 1
ATOM 2513 O O . LEU A 1 308 ? -26.648 -4.293 12.182 1.00 85.06 308 LEU A O 1
ATOM 2517 N N . GLU A 1 309 ? -27.031 -3.600 14.285 1.00 86.25 309 GLU A N 1
ATOM 2518 C CA . GLU A 1 309 ? -28.388 -4.151 14.387 1.00 86.25 309 GLU A CA 1
ATOM 2519 C C . GLU A 1 309 ? -29.394 -3.349 13.538 1.00 86.25 309 GLU A C 1
ATOM 2521 O O . GLU A 1 309 ? -30.217 -3.936 12.834 1.00 86.25 309 GLU A O 1
ATOM 2526 N N . GLU A 1 310 ? -29.296 -2.015 13.549 1.00 90.12 310 GLU A N 1
ATOM 2527 C CA . GLU A 1 310 ? -30.189 -1.110 12.811 1.00 90.12 310 GLU A CA 1
ATOM 2528 C C . GLU A 1 310 ? -29.892 -1.062 11.301 1.00 90.12 310 GLU A C 1
ATOM 2530 O O . GLU A 1 310 ? -30.815 -1.117 10.484 1.00 90.12 310 GLU A O 1
ATOM 2535 N N . ASP A 1 311 ? -28.617 -0.967 10.918 1.00 90.25 311 ASP A N 1
ATOM 2536 C CA . ASP A 1 311 ? -28.179 -0.740 9.534 1.00 90.25 311 ASP A CA 1
ATOM 2537 C C . ASP A 1 311 ? -27.824 -2.049 8.800 1.00 90.25 311 ASP A C 1
ATOM 2539 O O . ASP A 1 311 ? -27.844 -2.104 7.564 1.00 90.25 311 ASP A O 1
ATOM 2543 N N . GLY A 1 312 ? -27.516 -3.116 9.544 1.00 87.25 312 GLY A N 1
ATOM 2544 C CA . GLY A 1 312 ? -26.992 -4.372 9.009 1.00 87.25 312 GLY A CA 1
ATOM 2545 C C . GLY A 1 312 ? -25.567 -4.250 8.451 1.00 87.25 312 GLY A C 1
ATOM 2546 O O . GLY A 1 312 ? -24.918 -3.204 8.496 1.00 87.25 312 GLY A O 1
ATOM 2547 N N . LEU A 1 313 ? -25.048 -5.346 7.892 1.00 84.44 313 LEU A N 1
ATOM 2548 C CA . LEU A 1 313 ? -23.729 -5.397 7.255 1.00 84.44 313 LEU A CA 1
ATOM 2549 C C . LEU A 1 313 ? -23.840 -5.917 5.820 1.00 84.44 313 LEU A C 1
ATOM 2551 O O . LEU A 1 313 ? -24.438 -6.959 5.555 1.00 84.44 313 LEU A O 1
ATOM 2555 N N . ILE A 1 314 ? -23.236 -5.196 4.874 1.00 84.25 314 ILE A N 1
ATOM 2556 C CA . ILE A 1 314 ? -23.177 -5.619 3.471 1.00 84.25 314 ILE A CA 1
ATOM 2557 C C . ILE A 1 314 ? -21.977 -6.550 3.293 1.00 84.25 314 ILE A C 1
ATOM 2559 O O . ILE A 1 314 ? -20.821 -6.121 3.349 1.00 84.25 314 ILE A O 1
ATOM 2563 N N . LEU A 1 315 ? -22.257 -7.831 3.068 1.00 82.19 315 LEU A N 1
ATOM 2564 C CA . LEU A 1 315 ? -21.235 -8.847 2.842 1.00 82.19 315 LEU A CA 1
ATOM 2565 C C . LEU A 1 315 ? -20.601 -8.707 1.446 1.00 82.19 315 LEU A C 1
ATOM 2567 O O . LEU A 1 315 ? -21.246 -8.229 0.507 1.00 82.19 315 LEU A O 1
ATOM 2571 N N . PRO A 1 316 ? -19.340 -9.141 1.260 1.00 74.25 316 PRO A N 1
ATOM 2572 C CA . PRO A 1 316 ? -18.689 -9.099 -0.045 1.00 74.25 316 PRO A CA 1
ATOM 2573 C C . PRO A 1 316 ? -19.484 -9.860 -1.117 1.00 74.25 316 PRO A C 1
ATOM 2575 O O . PRO A 1 316 ? -19.622 -11.079 -1.048 1.00 74.25 316 PRO A O 1
ATOM 2578 N N . GLY A 1 317 ? -19.956 -9.137 -2.136 1.00 82.12 317 GLY A N 1
ATOM 2579 C CA . GLY A 1 317 ? -20.729 -9.692 -3.254 1.00 82.12 317 GLY A CA 1
ATOM 2580 C C . GLY A 1 317 ? -22.246 -9.540 -3.120 1.00 82.12 317 GLY A C 1
ATOM 2581 O O . GLY A 1 317 ? -22.950 -9.709 -4.116 1.00 82.12 317 GLY A O 1
ATOM 2582 N N . ASP A 1 318 ? -22.741 -9.144 -1.948 1.00 82.06 318 ASP A N 1
ATOM 2583 C CA . ASP A 1 318 ? -24.165 -8.932 -1.713 1.00 82.06 318 ASP A CA 1
ATOM 2584 C C . ASP A 1 318 ? -24.565 -7.469 -1.977 1.00 82.06 318 ASP A C 1
ATOM 2586 O O . ASP A 1 318 ? -23.778 -6.537 -1.811 1.00 82.06 318 ASP A O 1
ATOM 2590 N N . LYS A 1 319 ? -25.805 -7.266 -2.445 1.00 89.19 319 LYS A N 1
ATOM 2591 C CA . LYS A 1 319 ? -26.380 -5.926 -2.693 1.00 89.19 319 LYS A CA 1
ATOM 2592 C C . LYS A 1 319 ? -27.199 -5.402 -1.518 1.00 89.19 319 LYS A C 1
ATOM 2594 O O . LYS A 1 319 ? -27.371 -4.195 -1.393 1.00 89.19 319 LYS A O 1
ATOM 2599 N N . ASN A 1 320 ? -27.716 -6.314 -0.700 1.00 89.00 320 ASN A N 1
ATOM 2600 C CA . ASN A 1 320 ? -28.584 -6.001 0.423 1.00 89.00 320 ASN A CA 1
ATOM 2601 C C . ASN A 1 320 ? -27.810 -6.202 1.731 1.00 89.00 320 ASN A C 1
ATOM 2603 O O . ASN A 1 320 ? -26.988 -7.121 1.802 1.00 89.00 320 ASN A O 1
ATOM 2607 N N . PRO A 1 321 ? -28.066 -5.375 2.756 1.00 88.00 321 PRO A N 1
ATOM 2608 C CA . PRO A 1 321 ? -27.515 -5.599 4.081 1.00 88.00 321 PRO A CA 1
ATOM 2609 C C . PRO A 1 321 ? -28.058 -6.906 4.667 1.00 88.00 321 PRO A C 1
ATOM 2611 O O . PRO A 1 321 ? -29.224 -7.261 4.481 1.00 88.00 321 PRO A O 1
ATOM 2614 N N . THR A 1 322 ? -27.187 -7.626 5.364 1.00 83.62 322 THR A N 1
ATOM 2615 C CA . THR A 1 322 ? -27.562 -8.747 6.224 1.00 83.62 322 THR A CA 1
ATOM 2616 C C . THR A 1 322 ? -27.739 -8.195 7.630 1.00 83.62 322 THR A C 1
ATOM 2618 O O . THR A 1 322 ? -26.855 -7.501 8.125 1.00 83.62 322 THR A O 1
ATOM 2621 N N . TYR A 1 323 ? -28.889 -8.454 8.240 1.00 83.88 323 TYR A N 1
ATOM 2622 C CA . TYR A 1 323 ? -29.199 -8.012 9.597 1.00 83.88 323 TYR A CA 1
ATOM 2623 C C . TYR A 1 323 ? -28.891 -9.130 10.584 1.00 83.88 323 TYR A C 1
ATOM 2625 O O . TYR A 1 323 ? -29.031 -10.310 10.253 1.00 83.88 323 TYR A O 1
ATOM 2633 N N . PHE A 1 324 ? -28.497 -8.753 11.794 1.00 75.31 324 PHE A N 1
ATOM 2634 C CA . PHE A 1 324 ? -28.160 -9.688 12.860 1.00 75.31 324 PHE A CA 1
ATOM 2635 C C . PHE A 1 324 ? -28.807 -9.216 14.150 1.00 75.31 324 PHE A C 1
ATOM 2637 O O . PHE A 1 324 ? -29.021 -8.023 14.342 1.00 75.31 324 PHE A O 1
ATOM 2644 N N . THR A 1 325 ? -29.086 -10.161 15.035 1.00 72.12 325 THR A N 1
ATOM 2645 C CA . THR A 1 325 ? -29.499 -9.879 16.408 1.00 72.12 325 THR A CA 1
ATOM 2646 C C . THR A 1 325 ? -28.303 -10.178 17.302 1.00 72.12 325 THR A C 1
ATOM 2648 O O . THR A 1 325 ? -27.721 -11.259 17.183 1.00 72.12 325 THR A O 1
ATOM 2651 N N . ILE A 1 326 ? -27.895 -9.200 18.112 1.00 68.12 326 ILE A N 1
ATOM 2652 C CA . ILE A 1 326 ? -26.662 -9.228 18.918 1.00 68.12 326 ILE A CA 1
ATOM 2653 C C . ILE A 1 326 ? -26.952 -9.680 20.348 1.00 68.12 326 ILE A C 1
ATOM 2655 O O . ILE A 1 326 ? -27.974 -9.235 20.918 1.00 68.12 326 ILE A O 1
#

Secondary structure (DSSP, 8-state):
--GGG--B-TTT--B--SSHHHHHHHHHHHSTT-TT--EE-TT----PEESSHHHHHHHHHHHHHHTTSS--------PPP-------------TTHHHHHHHHHHHHHHHHHHHHHHHHHHHHHHHHH----HHHHHHHHHHHHHHHHHHHHHHHHHTT--TTSTHHHHHHHHHHHHHHHHTS-HHHHHHHHHHHH---PPPP-----TT--------------------------SS-TTS--SS-STT----EEEEEEE-SS--TTTTTSGGGEEEEEEEEHHHHHSHHHHHHHHHHHHHHHHHHHHH-B--TT-SSPBP---

Organism: NCBI:txid392030

Radius of gyration: 31.73 Å; chains: 1; bounding box: 75×58×86 Å

pLDDT: mean 72.69, std 21.61, range [25.84, 96.0]

Foldseek 3Di:
DDLQPCQADPPPRDGFDSDPVRNLVCCCVPVVPPQQDWDDDPVDPDPDIDRDSVVVNVVSVVNVVVVPPDDDDDDDDDDDDDDDDDDDDDDDDPPPVVVVVVVVVVVLVVVLLVLLLVLLVVVLVVLLQDDQDLVNLLVVLVVVLVVVLVVVVVVCVVVVPDPPDPPSVVSSVSSSVSSCQCSVDPVSSVVSCCVNVVDDDDDDDDDDDPPDPDDPPDPDDDDDDDDDDDDDDDDDPDPPSRPNPPDDDPPDPQDKDWDKDFDCPDDPVPNPDPLRIGTQDIDTPVQCVDPRSVVSRVVSSVVVVVCCQVVAPAGVPRPHHDHDDD

Sequence (326 aa):
MSISNLQKCTICLSNVDRTTHGYLRHLRQVHGNDHLFNTSCPLCDSNFIYTNLKSFINHFRKHDFNSSSQDHSSLSLALPFNDFNLDNHDDTDDSQQIQQASVWQSEHHGALDEIRKFYVKMLLKVREGHVLPGNIMKTMALSITCLLENFSYYLLSKLNINVDNVISYNFNNDIEKNIFEISRNEDSFIAACQSYFKFVKPKEILLPTEEKQGKICIKNMKQISSNDKQLKNYDWIELLRGVVNPLMGKNAIHKLTTFYFSIDDLPARHNSSLSAVHLLLLYYKKDFDDEKNRKILFAQLSKDLNSLEEDGLILPGDKNPTYFTI